Protein AF-A0A3B9F8Y4-F1 (afdb_monomer)

Foldseek 3Di:
DDDDDDDPPDDDDDPPPPPVPQPPDAFFFKFWKKKAKDFWPLVCPDLLDQDAGAIWIWMWGDDFQWIWIAGPLLQKIKIFGLVLVVCQVVVHQPDDDPDPPPDPPDPQFWDDDHQWIKMDHPLLLAIETCSQVLLVQQVQAQAWGAHNVRFIWGFPDDPFAWDPDWDQAPNFIWTKTWDWTWTAGPNWIWIKTKIWTFGSRAHRSNVCSVVSNNDDRGDTAKMKIWIFRDFPPVPRSGTGIMIMIMGTPDDDGDDDDSSSSGRHNSGHYDHVNVPPVVSSVRSNSSNVSCVVVVSHHDDLPDDPPDDDPDPDDDDDD

Structure (mmCIF, N/CA/C/O backbone):
data_AF-A0A3B9F8Y4-F1
#
_entry.id   AF-A0A3B9F8Y4-F1
#
loop_
_atom_site.group_PDB
_atom_site.id
_atom_site.type_symbol
_atom_site.label_atom_id
_atom_site.label_alt_id
_atom_site.label_comp_id
_atom_site.label_asym_id
_atom_site.label_entity_id
_atom_site.label_seq_id
_atom_site.pdbx_PDB_ins_code
_atom_site.Cartn_x
_atom_site.Cartn_y
_atom_site.Cartn_z
_atom_site.occupancy
_atom_site.B_iso_or_equiv
_atom_site.auth_seq_id
_atom_site.auth_comp_id
_atom_site.auth_asym_id
_atom_site.auth_atom_id
_atom_site.pdbx_PDB_model_num
ATOM 1 N N . MET A 1 1 ? -39.674 -37.600 62.130 1.00 34.31 1 MET A N 1
ATOM 2 C CA . MET A 1 1 ? -38.425 -37.787 61.360 1.00 34.31 1 MET A CA 1
ATOM 3 C C . MET A 1 1 ? -38.623 -37.233 59.951 1.00 34.31 1 MET A C 1
ATOM 5 O O . MET A 1 1 ? -39.543 -37.678 59.291 1.00 34.31 1 MET A O 1
ATOM 9 N N . ILE A 1 2 ? -37.778 -36.267 59.554 1.00 35.28 2 ILE A N 1
ATOM 10 C CA . ILE A 1 2 ? -37.195 -36.069 58.201 1.00 35.28 2 ILE A CA 1
ATOM 11 C C . ILE A 1 2 ? -38.201 -35.822 57.046 1.00 35.28 2 ILE A C 1
ATOM 13 O O . ILE A 1 2 ? -38.810 -36.744 56.532 1.00 35.28 2 ILE A O 1
ATOM 17 N N . LYS A 1 3 ? -38.474 -34.549 56.711 1.00 31.86 3 LYS A N 1
ATOM 18 C CA . LYS A 1 3 ? -37.903 -33.754 55.584 1.00 31.86 3 LYS A CA 1
ATOM 19 C C . LYS A 1 3 ? -38.322 -34.201 54.166 1.00 31.86 3 LYS A C 1
ATOM 21 O O . LYS A 1 3 ? -37.901 -35.266 53.731 1.00 31.86 3 LYS A O 1
ATOM 26 N N . LYS A 1 4 ? -38.966 -33.268 53.437 1.00 36.81 4 LYS A N 1
ATOM 27 C CA . LYS A 1 4 ? -38.702 -32.766 52.053 1.00 36.81 4 LYS A CA 1
ATOM 28 C C . LYS A 1 4 ? -40.049 -32.338 51.420 1.00 36.81 4 LYS A C 1
ATOM 30 O O . LYS A 1 4 ? -40.884 -33.200 51.215 1.00 36.81 4 LYS A O 1
ATOM 35 N N . VAL A 1 5 ? -40.460 -31.072 51.255 1.00 36.50 5 VAL A N 1
ATOM 36 C CA . VAL A 1 5 ? -39.829 -29.845 50.717 1.00 36.50 5 VAL A CA 1
ATOM 37 C C . VAL A 1 5 ? -39.527 -29.984 49.214 1.00 36.50 5 VAL A C 1
ATOM 39 O O . VAL A 1 5 ? -38.531 -30.611 48.871 1.00 36.50 5 VAL A O 1
ATOM 42 N N . ILE A 1 6 ? -40.358 -29.293 48.402 1.00 36.88 6 ILE A N 1
ATOM 43 C CA . ILE A 1 6 ? -40.008 -28.517 47.181 1.00 36.88 6 ILE A CA 1
ATOM 44 C C . ILE A 1 6 ? -39.834 -29.322 45.871 1.00 36.88 6 ILE A C 1
ATOM 46 O O . ILE A 1 6 ? -39.269 -30.401 45.898 1.00 36.88 6 ILE A O 1
ATOM 50 N N . PHE A 1 7 ? -40.261 -28.903 44.670 1.00 34.16 7 PHE A N 1
ATOM 51 C CA . PHE A 1 7 ? -40.919 -27.698 44.135 1.00 34.16 7 PHE A CA 1
ATOM 52 C C . PHE A 1 7 ? -41.520 -28.055 42.765 1.00 34.16 7 PHE A C 1
ATOM 54 O O . PHE A 1 7 ? -41.066 -28.983 42.097 1.00 34.16 7 PHE A O 1
ATOM 61 N N . ALA A 1 8 ? -42.482 -27.242 42.332 1.00 32.59 8 ALA A N 1
ATOM 62 C CA . ALA A 1 8 ? -42.882 -27.104 40.942 1.00 32.59 8 ALA A CA 1
ATOM 63 C C . ALA A 1 8 ? -41.653 -26.900 40.035 1.00 32.59 8 ALA A C 1
ATOM 65 O O . ALA A 1 8 ? -40.851 -25.991 40.264 1.00 32.59 8 ALA A O 1
ATOM 66 N N . LEU A 1 9 ? -41.520 -27.731 38.998 1.00 30.94 9 LEU A N 1
ATOM 67 C CA . LEU A 1 9 ? -40.609 -27.478 37.885 1.00 30.94 9 LEU A CA 1
ATOM 68 C C . LEU A 1 9 ? -41.146 -26.264 37.108 1.00 30.94 9 LEU A C 1
ATOM 70 O O . LEU A 1 9 ? -41.955 -26.389 36.191 1.00 30.94 9 LEU A O 1
ATOM 74 N N . MET A 1 10 ? -40.719 -25.071 37.521 1.00 31.02 10 MET A N 1
ATOM 75 C CA . MET A 1 10 ? -40.733 -23.887 36.674 1.00 31.02 10 MET A CA 1
ATOM 76 C C . MET A 1 10 ? -39.836 -24.158 35.467 1.00 31.02 10 MET A C 1
ATOM 78 O O . MET A 1 10 ? -38.645 -24.423 35.610 1.00 31.02 10 MET A O 1
ATOM 82 N N . TRP A 1 11 ? -40.436 -24.068 34.285 1.00 32.62 11 TRP A N 1
ATOM 83 C CA . TRP A 1 11 ? -39.768 -23.870 33.008 1.0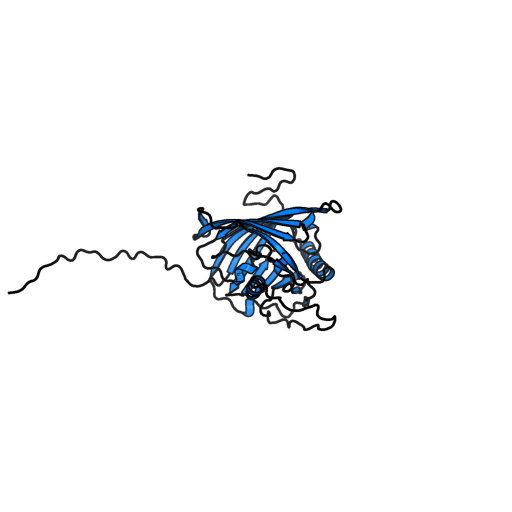0 32.62 11 TRP A CA 1
ATOM 84 C C . TRP A 1 11 ? -38.922 -22.592 33.049 1.00 32.62 11 TRP A C 1
ATOM 86 O O . TRP A 1 11 ? -39.412 -21.499 32.780 1.00 32.62 11 TRP A O 1
ATOM 96 N N . ILE A 1 12 ? -37.648 -22.730 33.393 1.00 42.38 12 ILE A N 1
ATOM 97 C CA . ILE A 1 12 ? -36.583 -21.792 33.040 1.00 42.38 12 ILE A CA 1
ATOM 98 C C . ILE A 1 12 ? -35.383 -22.658 32.643 1.00 42.38 12 ILE A C 1
ATOM 100 O O . ILE A 1 12 ? -35.178 -23.711 33.240 1.00 42.38 12 ILE A O 1
ATOM 104 N N . ILE A 1 13 ? -34.600 -22.169 31.675 1.00 37.25 13 ILE A N 1
ATOM 105 C CA . ILE A 1 13 ? -33.400 -22.736 31.024 1.00 37.25 13 ILE A CA 1
ATOM 106 C C . ILE A 1 13 ? -33.750 -23.308 29.637 1.00 37.25 13 ILE A C 1
ATOM 108 O O . ILE A 1 13 ? -34.374 -24.350 29.521 1.00 37.25 13 ILE A O 1
ATOM 112 N N . GLY A 1 14 ? -33.384 -22.675 28.528 1.00 32.88 14 GLY A N 1
ATOM 113 C CA . GLY A 1 14 ? -32.638 -21.438 28.364 1.00 32.88 14 GLY A CA 1
ATOM 114 C C . GLY A 1 14 ? -32.823 -20.938 26.939 1.00 32.88 14 GLY A C 1
ATOM 115 O O . GLY A 1 14 ? -32.769 -21.713 25.988 1.00 32.88 14 GLY A O 1
ATOM 116 N N . PHE A 1 15 ? -33.041 -19.632 26.803 1.00 39.91 15 PHE A N 1
ATOM 117 C CA . PHE A 1 15 ? -32.671 -18.937 25.582 1.00 39.91 15 PHE A CA 1
ATOM 118 C C . PHE A 1 15 ? -31.200 -19.271 25.332 1.00 39.91 15 PHE A C 1
ATOM 120 O O . PHE A 1 15 ? -30.329 -18.847 26.093 1.00 39.91 15 PHE A O 1
ATOM 127 N N . SER A 1 16 ? -30.922 -20.056 24.295 1.00 37.94 16 SER A N 1
ATOM 128 C CA . SER A 1 16 ? -29.615 -20.052 23.661 1.00 37.94 16 SER A CA 1
ATOM 129 C C . SER A 1 16 ? -29.440 -18.644 23.107 1.00 37.94 16 SER A C 1
ATOM 131 O O . SER A 1 16 ? -29.849 -18.343 21.990 1.00 37.94 16 SER A O 1
ATOM 133 N N . ALA A 1 17 ? -28.909 -17.743 23.932 1.00 37.59 17 ALA A N 1
ATOM 134 C CA . ALA A 1 17 ? -28.223 -16.590 23.406 1.00 37.59 17 ALA A CA 1
ATOM 135 C C . ALA A 1 17 ? -27.122 -17.174 22.525 1.00 37.59 17 ALA A C 1
ATOM 137 O O . ALA A 1 17 ? -26.171 -17.777 23.025 1.00 37.59 17 ALA A O 1
ATOM 138 N N . SER A 1 18 ? -27.303 -17.065 21.213 1.00 37.59 18 SER A N 1
ATOM 139 C CA . SER A 1 18 ? -26.221 -17.147 20.250 1.00 37.59 18 SER A CA 1
ATOM 140 C C . SER A 1 18 ? -25.288 -15.986 20.573 1.00 37.59 18 SER A C 1
ATOM 142 O O . SER A 1 18 ? -25.349 -14.929 19.955 1.00 37.59 18 SER A O 1
ATOM 144 N N . VAL A 1 19 ? -24.485 -16.142 21.625 1.00 38.53 19 VAL A N 1
ATOM 145 C CA . VAL A 1 19 ? -23.279 -15.353 21.800 1.00 38.53 19 VAL A CA 1
ATOM 146 C C . VAL A 1 19 ? -22.470 -15.717 20.572 1.00 38.53 19 VAL A C 1
ATOM 148 O O . VAL A 1 19 ? -22.042 -16.863 20.438 1.00 38.53 19 VAL A O 1
ATOM 151 N N . SER A 1 20 ? -22.376 -14.785 19.626 1.00 39.03 20 SER A N 1
ATOM 152 C CA . SER A 1 20 ? -21.425 -14.873 18.532 1.00 39.03 20 SER A CA 1
ATOM 153 C C . SER A 1 20 ? -20.077 -15.143 19.183 1.00 39.03 20 SER A C 1
ATOM 155 O O . SER A 1 20 ? -19.510 -14.256 19.824 1.00 39.03 20 SER A O 1
ATOM 157 N N . ALA A 1 21 ? -19.616 -16.390 19.118 1.00 38.25 21 ALA A N 1
ATOM 158 C CA . ALA A 1 21 ? -18.252 -16.711 19.465 1.00 38.25 21 ALA A CA 1
ATOM 159 C C . ALA A 1 21 ? -17.409 -15.860 18.520 1.00 38.25 21 ALA A C 1
ATOM 161 O O . ALA A 1 21 ? -17.398 -16.090 17.312 1.00 38.25 21 ALA A O 1
ATOM 162 N N . GLN A 1 22 ? -16.829 -14.792 19.059 1.00 42.38 22 GLN A N 1
ATOM 163 C CA . GLN A 1 22 ? -15.927 -13.925 18.331 1.00 42.38 22 GLN A CA 1
ATOM 164 C C . GLN A 1 22 ? -14.773 -14.835 17.911 1.00 42.38 22 GLN A C 1
ATOM 166 O O . GLN A 1 22 ? -14.080 -15.384 18.768 1.00 42.38 22 GLN A O 1
ATOM 171 N N . SER A 1 23 ? -14.680 -15.119 16.610 1.00 45.59 23 SER A N 1
ATOM 172 C CA . SER A 1 23 ? -13.647 -15.986 16.052 1.00 45.59 23 SER A CA 1
ATOM 173 C C . SER A 1 23 ? -12.288 -15.481 16.527 1.00 45.59 23 SER A C 1
ATOM 175 O O . SER A 1 23 ? -11.890 -14.368 16.198 1.00 45.59 23 SER A O 1
ATOM 177 N N . THR A 1 24 ? -11.588 -16.287 17.323 1.00 52.56 24 THR A N 1
ATOM 178 C CA . THR A 1 24 ? -10.204 -16.016 17.729 1.00 52.56 24 THR A CA 1
ATOM 179 C C . THR A 1 24 ? -9.206 -16.365 16.627 1.00 52.56 24 THR A C 1
ATOM 181 O O . THR A 1 24 ? -8.008 -16.168 16.810 1.00 52.56 24 THR A O 1
ATOM 184 N N . GLU A 1 25 ? -9.669 -16.929 15.508 1.00 66.81 25 GLU A N 1
ATOM 185 C CA . GLU A 1 25 ? -8.813 -17.223 14.366 1.00 66.81 25 GLU A CA 1
ATOM 186 C C . GLU A 1 25 ? -8.475 -15.926 13.628 1.00 66.81 25 GLU A C 1
ATOM 188 O O . GLU A 1 25 ? -9.358 -15.146 13.260 1.00 66.81 25 GLU A O 1
ATOM 193 N N . VAL A 1 26 ? -7.173 -15.697 13.447 1.00 82.81 26 VAL A N 1
ATOM 194 C CA . VAL A 1 26 ? -6.637 -14.616 12.618 1.00 82.81 26 VAL A CA 1
ATOM 195 C C . VAL A 1 26 ? -7.140 -14.810 11.192 1.00 82.81 26 VAL A C 1
ATOM 197 O O . VAL A 1 26 ? -7.099 -15.926 10.675 1.00 82.81 26 VAL A O 1
ATOM 200 N N . PHE A 1 27 ? -7.618 -13.738 10.559 1.00 87.81 27 PHE A N 1
ATOM 201 C CA . PHE A 1 27 ? -8.160 -13.829 9.208 1.00 87.81 27 PHE A CA 1
ATOM 202 C C . PHE A 1 27 ? -7.119 -14.358 8.206 1.00 87.81 27 PHE A C 1
ATOM 204 O O . PHE A 1 27 ? -5.995 -13.864 8.128 1.00 87.81 27 PHE A O 1
ATOM 211 N N . GLU A 1 28 ? -7.538 -15.334 7.403 1.00 93.19 28 GLU A N 1
ATOM 212 C CA . GLU A 1 28 ? -6.830 -15.854 6.235 1.00 93.19 28 GLU A CA 1
ATOM 213 C C . GLU A 1 28 ? -7.798 -15.848 5.047 1.00 93.19 28 GLU A C 1
ATOM 215 O O . GLU A 1 28 ? -8.960 -16.257 5.167 1.00 93.19 28 GLU A O 1
ATOM 220 N N . GLY A 1 29 ? -7.331 -15.373 3.893 1.00 94.50 29 GLY A N 1
ATOM 221 C CA . GLY A 1 29 ? -8.145 -15.355 2.687 1.00 94.50 29 GLY A CA 1
ATOM 222 C C . GLY A 1 29 ? -7.867 -14.166 1.787 1.00 94.50 29 GLY A C 1
ATOM 223 O O . GLY A 1 29 ? -6.721 -13.769 1.585 1.00 94.50 29 GLY A O 1
ATOM 224 N N . GLU A 1 30 ? -8.939 -13.634 1.209 1.00 96.00 30 GLU A N 1
ATOM 225 C CA . GLU A 1 30 ? -8.896 -12.630 0.154 1.00 96.00 30 GLU A CA 1
ATOM 226 C C . GLU A 1 30 ? -9.773 -11.418 0.488 1.00 96.00 30 GLU A C 1
ATOM 228 O O . GLU A 1 30 ? -10.907 -11.564 0.950 1.00 96.00 30 GLU A O 1
ATOM 233 N N . ILE A 1 31 ? -9.245 -10.223 0.237 1.00 95.19 31 ILE A N 1
ATOM 234 C CA . ILE A 1 31 ? -9.921 -8.935 0.385 1.00 95.19 31 ILE A CA 1
ATOM 235 C C . ILE A 1 31 ? -9.918 -8.258 -0.982 1.00 95.19 31 ILE A C 1
ATOM 237 O O . ILE A 1 31 ? -8.861 -8.016 -1.562 1.00 95.19 31 ILE A O 1
ATOM 241 N N . GLU A 1 32 ? -11.099 -7.942 -1.493 1.00 95.69 32 GLU A N 1
ATOM 242 C CA . GLU A 1 32 ? -11.280 -7.171 -2.719 1.00 95.69 32 GLU A CA 1
ATOM 243 C C . GLU A 1 32 ? -11.661 -5.741 -2.338 1.00 95.69 32 GLU A C 1
ATOM 245 O O . GLU A 1 32 ? -12.550 -5.522 -1.509 1.00 95.69 32 GLU A O 1
ATOM 250 N N . LEU A 1 33 ? -10.992 -4.759 -2.933 1.00 92.81 33 LEU A N 1
ATOM 251 C CA . LEU A 1 33 ? -11.256 -3.349 -2.683 1.00 92.81 33 LEU A CA 1
ATOM 252 C C . LEU A 1 33 ? -11.127 -2.518 -3.953 1.00 92.81 33 LEU A C 1
ATOM 254 O O . LEU A 1 33 ? -10.437 -2.891 -4.903 1.00 92.81 33 LEU A O 1
ATOM 258 N N . GLU A 1 34 ? -11.791 -1.372 -3.947 1.00 90.94 34 GLU A N 1
ATOM 259 C CA . GLU A 1 34 ? -11.573 -0.324 -4.932 1.00 90.94 34 GLU A CA 1
ATOM 260 C C . GLU A 1 34 ? -10.850 0.840 -4.256 1.00 90.94 34 GLU A C 1
ATOM 262 O O . GLU A 1 34 ? -11.224 1.248 -3.154 1.00 90.94 34 GLU A O 1
ATOM 267 N N . THR A 1 35 ? -9.798 1.359 -4.892 1.00 87.38 35 THR A N 1
ATOM 268 C CA . THR A 1 35 ? -9.190 2.631 -4.485 1.00 87.38 35 THR A CA 1
ATOM 269 C C . THR A 1 35 ? -9.647 3.726 -5.428 1.00 87.38 35 THR A C 1
ATOM 271 O O . THR A 1 35 ? -9.799 3.491 -6.622 1.00 87.38 35 THR A O 1
ATOM 274 N N . PHE A 1 36 ? -9.865 4.924 -4.906 1.00 84.44 36 PHE A N 1
ATOM 275 C CA . PHE A 1 36 ? -9.911 6.157 -5.667 1.00 84.44 36 PHE A CA 1
ATOM 276 C C . PHE A 1 36 ? -8.683 6.972 -5.294 1.00 84.44 36 PHE A C 1
ATOM 278 O O . PHE A 1 36 ? -8.537 7.395 -4.146 1.00 84.44 36 PHE A O 1
ATOM 285 N N . GLU A 1 37 ? -7.823 7.209 -6.272 1.00 85.44 37 GLU A N 1
ATOM 286 C CA . GLU A 1 37 ? -6.561 7.904 -6.079 1.00 85.44 37 GLU A CA 1
ATOM 287 C C . GLU A 1 37 ? -6.573 9.228 -6.832 1.00 85.44 37 GLU A C 1
ATOM 289 O O . GLU A 1 37 ? -7.039 9.330 -7.970 1.00 85.44 37 GLU A O 1
ATOM 294 N N . ASN A 1 38 ? -6.074 10.269 -6.179 1.00 81.81 38 ASN A N 1
ATOM 295 C CA . ASN A 1 38 ? -5.920 11.580 -6.776 1.00 81.81 38 ASN A CA 1
ATOM 296 C C . ASN A 1 38 ? -4.614 12.200 -6.309 1.00 81.81 38 ASN A C 1
ATOM 298 O O . ASN A 1 38 ? -4.389 12.398 -5.114 1.00 81.81 38 ASN A O 1
ATOM 302 N N . TYR A 1 39 ? -3.763 12.509 -7.273 1.00 80.69 39 TYR A N 1
ATOM 303 C CA . TYR A 1 39 ? -2.405 12.954 -7.042 1.00 80.69 39 TYR A CA 1
ATOM 304 C C . TYR A 1 39 ? -2.203 14.358 -7.594 1.00 80.69 39 TYR A C 1
ATOM 306 O O . TYR A 1 39 ? -2.691 14.715 -8.677 1.00 80.69 39 TYR A O 1
ATOM 314 N N . SER A 1 40 ? -1.389 15.142 -6.889 1.00 78.69 40 SER A N 1
ATOM 315 C CA . SER A 1 40 ? -0.912 16.415 -7.410 1.00 78.69 40 SER A CA 1
ATOM 316 C C . SER A 1 40 ? -0.214 16.232 -8.764 1.00 78.69 40 SER A C 1
ATOM 318 O O . SER A 1 40 ? 0.362 15.184 -9.092 1.00 78.69 40 SER A O 1
ATOM 320 N N . ASP A 1 41 ? -0.226 17.282 -9.584 1.00 76.31 41 ASP A N 1
ATOM 321 C CA . ASP A 1 41 ? 0.417 17.248 -10.900 1.00 76.31 41 ASP A CA 1
ATOM 322 C C . ASP A 1 41 ? 1.923 16.985 -10.818 1.00 76.31 41 ASP A C 1
ATOM 324 O O . ASP A 1 41 ? 2.499 16.408 -11.744 1.00 76.31 41 ASP A O 1
ATOM 328 N N . TYR A 1 42 ? 2.560 17.380 -9.715 1.00 77.19 42 TYR A N 1
ATOM 329 C CA . TYR A 1 42 ? 3.960 17.068 -9.472 1.00 77.19 42 TYR A CA 1
ATOM 330 C C . TYR A 1 42 ? 4.170 15.567 -9.259 1.00 77.19 42 TYR A C 1
ATOM 332 O O . TYR A 1 42 ? 4.992 14.963 -9.953 1.00 77.19 42 TYR A O 1
ATOM 340 N N . ILE A 1 43 ? 3.387 14.947 -8.369 1.00 78.44 43 ILE A N 1
ATOM 341 C CA . ILE A 1 43 ? 3.490 13.517 -8.062 1.00 78.44 43 ILE A CA 1
ATOM 342 C C . ILE A 1 43 ? 3.238 12.666 -9.317 1.00 78.44 43 ILE A C 1
ATOM 344 O O . ILE A 1 43 ? 3.995 11.735 -9.594 1.00 78.44 43 ILE A O 1
ATOM 348 N N . LYS A 1 44 ? 2.270 13.030 -10.165 1.00 76.56 44 LYS A N 1
ATOM 349 C CA . LYS A 1 44 ? 2.017 12.319 -11.439 1.00 76.56 44 LYS A CA 1
ATOM 350 C C . LYS A 1 44 ? 3.197 12.365 -12.411 1.00 76.56 44 LYS A C 1
ATOM 352 O O . LYS A 1 44 ? 3.453 11.400 -13.140 1.00 76.56 44 LYS A O 1
ATOM 357 N N . LYS A 1 45 ? 3.943 13.473 -12.416 1.00 75.75 45 LYS A N 1
ATOM 358 C CA . LYS A 1 45 ? 5.142 13.656 -13.251 1.00 75.75 45 LYS A CA 1
ATOM 359 C C . LYS A 1 45 ? 6.370 12.948 -12.682 1.00 75.75 45 LYS A C 1
ATOM 361 O O . LYS A 1 45 ? 7.360 12.811 -13.407 1.00 75.75 45 LYS A O 1
ATOM 366 N N . MET A 1 46 ? 6.322 12.471 -11.435 1.00 74.50 46 MET A N 1
ATOM 367 C CA . MET A 1 46 ? 7.438 11.744 -10.847 1.00 74.50 46 MET A CA 1
ATOM 368 C C . MET A 1 46 ? 7.735 10.469 -11.650 1.00 74.50 46 MET A C 1
ATOM 370 O O . MET A 1 46 ? 6.844 9.666 -11.958 1.00 74.50 46 MET A O 1
ATOM 374 N N . PRO A 1 47 ? 9.000 10.269 -12.047 1.00 66.06 47 PRO A N 1
ATOM 375 C CA . PRO A 1 47 ? 9.345 9.202 -12.968 1.00 66.06 47 PRO A CA 1
ATOM 376 C C . PRO A 1 47 ? 9.634 7.866 -12.260 1.00 66.06 47 PRO A C 1
ATOM 378 O O . PRO A 1 47 ? 9.894 6.870 -12.932 1.00 66.06 47 PRO A O 1
ATOM 381 N N . ASN A 1 48 ? 9.610 7.848 -10.926 1.00 64.38 48 ASN A N 1
ATOM 382 C CA . ASN A 1 48 ? 9.873 6.710 -10.044 1.00 64.38 48 ASN A CA 1
ATOM 383 C C . ASN A 1 48 ? 8.592 6.132 -9.409 1.00 64.38 48 ASN A C 1
ATOM 385 O O . ASN A 1 48 ? 8.663 5.531 -8.343 1.00 64.38 48 ASN A O 1
ATOM 389 N N . SER A 1 49 ? 7.437 6.311 -10.046 1.00 66.75 49 SER A N 1
ATOM 390 C CA . SER A 1 49 ? 6.151 5.800 -9.566 1.00 66.75 49 SER A CA 1
ATOM 391 C C . SER A 1 49 ? 5.183 5.533 -10.720 1.00 66.75 49 SER A C 1
ATOM 393 O O . SER A 1 49 ? 5.436 5.953 -11.854 1.00 66.75 49 SER A O 1
ATOM 395 N N . ILE A 1 50 ? 4.069 4.852 -10.430 1.00 73.06 50 ILE A N 1
ATOM 396 C CA . ILE A 1 50 ? 2.985 4.516 -11.379 1.00 73.06 50 ILE A CA 1
ATOM 397 C C . ILE A 1 50 ? 1.721 5.339 -11.071 1.00 73.06 50 ILE A C 1
ATOM 399 O O . ILE A 1 50 ? 0.618 4.926 -11.391 1.00 73.06 50 ILE A O 1
ATOM 403 N N . TYR A 1 51 ? 1.866 6.516 -10.454 1.00 72.06 51 TYR A N 1
ATOM 404 C CA . TYR A 1 51 ? 0.705 7.312 -10.052 1.00 72.06 51 TYR A CA 1
ATOM 405 C C . TYR A 1 51 ? -0.107 7.787 -11.255 1.00 72.06 51 TYR A C 1
ATOM 407 O O . TYR A 1 51 ? 0.437 8.395 -12.187 1.00 72.06 51 TYR A O 1
ATOM 415 N N . PHE A 1 52 ? -1.411 7.550 -11.192 1.00 71.25 52 PHE A N 1
ATOM 416 C CA . PHE A 1 52 ? -2.412 8.169 -12.042 1.00 71.25 52 PHE A CA 1
ATOM 417 C C . PHE A 1 52 ? -3.675 8.434 -11.222 1.00 71.25 52 PHE A C 1
ATOM 419 O O . PHE A 1 52 ? -3.915 7.776 -10.219 1.00 71.25 52 PHE A O 1
ATOM 426 N N . ASP A 1 53 ? -4.467 9.419 -11.640 1.00 75.62 53 ASP A N 1
ATOM 427 C CA . ASP A 1 53 ? -5.748 9.706 -10.987 1.00 75.62 53 ASP A CA 1
ATOM 428 C C . ASP A 1 53 ? -6.777 8.656 -11.418 1.00 75.62 53 ASP A C 1
ATOM 430 O O . ASP A 1 53 ? -6.845 8.349 -12.605 1.00 75.62 53 ASP A O 1
ATOM 434 N N . GLY A 1 54 ? -7.610 8.138 -10.521 1.00 74.38 54 GLY A N 1
ATOM 435 C CA . GLY A 1 54 ? -8.727 7.270 -10.895 1.00 74.38 54 GLY A CA 1
ATOM 436 C C . GLY A 1 54 ? -8.924 6.070 -9.984 1.00 74.38 54 GLY A C 1
ATOM 437 O O . GLY A 1 54 ? -8.492 6.069 -8.836 1.00 74.38 54 GLY A O 1
ATOM 438 N N . VAL A 1 55 ? -9.638 5.070 -10.509 1.00 82.88 55 VAL A N 1
ATOM 439 C CA . VAL A 1 55 ? -10.054 3.898 -9.736 1.00 82.88 55 VAL A CA 1
ATOM 440 C C . VAL A 1 55 ? -9.147 2.702 -10.002 1.00 82.88 55 VAL A C 1
ATOM 442 O O . VAL A 1 55 ? -8.981 2.296 -11.158 1.00 82.88 55 VAL A O 1
ATOM 445 N N . HIS A 1 56 ? -8.624 2.095 -8.938 1.00 86.75 56 HIS A N 1
ATOM 446 C CA . HIS A 1 56 ? -7.954 0.800 -9.011 1.00 86.75 56 HIS A CA 1
ATOM 447 C C . HIS A 1 56 ? -8.833 -0.286 -8.418 1.00 86.75 56 HIS A C 1
ATOM 449 O O . HIS A 1 56 ? -9.504 -0.076 -7.412 1.00 86.75 56 HIS A O 1
ATOM 455 N N . LYS A 1 57 ? -8.796 -1.467 -9.032 1.00 91.50 57 LYS A N 1
ATOM 456 C CA . LYS A 1 57 ? -9.365 -2.681 -8.452 1.00 91.50 57 LYS A CA 1
ATOM 457 C C . LYS A 1 57 ? -8.229 -3.483 -7.859 1.00 91.50 57 LYS A C 1
ATOM 459 O O . LYS A 1 57 ? -7.356 -3.937 -8.593 1.00 91.50 57 LYS A O 1
ATOM 464 N N . ILE A 1 58 ? -8.238 -3.636 -6.546 1.00 94.56 58 ILE A N 1
ATOM 465 C CA . ILE A 1 58 ? -7.175 -4.307 -5.815 1.00 94.56 58 ILE A CA 1
ATOM 466 C C . ILE A 1 58 ? -7.726 -5.582 -5.189 1.00 94.56 58 ILE A C 1
ATOM 468 O O . ILE A 1 58 ? -8.810 -5.599 -4.606 1.00 94.56 58 ILE A O 1
ATOM 472 N N . ARG A 1 59 ? -6.942 -6.648 -5.279 1.00 97.44 59 ARG A N 1
ATOM 473 C CA . ARG A 1 59 ? -7.178 -7.909 -4.587 1.00 97.44 59 ARG A CA 1
ATOM 474 C C . ARG A 1 59 ? -5.986 -8.198 -3.692 1.00 97.44 59 ARG A C 1
ATOM 476 O O . ARG A 1 59 ? -4.852 -8.199 -4.158 1.00 97.44 59 ARG A O 1
ATOM 483 N N . ILE A 1 60 ? -6.234 -8.407 -2.408 1.00 96.88 60 ILE A N 1
ATOM 484 C CA . ILE A 1 60 ? -5.212 -8.682 -1.402 1.00 96.88 60 ILE A CA 1
ATOM 485 C C . ILE A 1 60 ? -5.445 -10.093 -0.880 1.00 96.88 60 ILE A C 1
ATOM 487 O O . ILE A 1 60 ? -6.508 -10.392 -0.346 1.00 96.88 60 ILE A O 1
ATOM 491 N N . ILE A 1 61 ? -4.442 -10.947 -1.011 1.00 96.75 61 ILE A N 1
ATOM 492 C CA . ILE A 1 61 ? -4.432 -12.304 -0.474 1.00 96.75 61 ILE A CA 1
ATOM 493 C C . ILE A 1 61 ? -3.487 -12.303 0.725 1.00 96.75 61 ILE A C 1
ATOM 495 O O . ILE A 1 61 ? -2.362 -11.807 0.627 1.00 96.75 61 ILE A O 1
ATOM 499 N N . VAL A 1 62 ? -3.935 -12.824 1.865 1.00 94.38 62 VAL A N 1
ATOM 500 C CA . VAL A 1 62 ? -3.168 -12.799 3.120 1.00 94.38 62 VAL A CA 1
ATOM 501 C C . VAL A 1 62 ? -3.211 -14.137 3.840 1.00 94.38 62 VAL A C 1
ATOM 503 O O . VAL A 1 62 ? -4.251 -14.792 3.898 1.00 94.38 62 VAL A O 1
ATOM 506 N N . LYS A 1 63 ? -2.062 -14.512 4.413 1.00 91.88 63 LYS A N 1
ATOM 507 C CA . LYS A 1 63 ? -1.885 -15.706 5.246 1.00 91.88 63 LYS A CA 1
ATOM 508 C C . LYS A 1 63 ? -0.753 -15.482 6.242 1.00 91.88 63 LYS A C 1
ATOM 510 O O . LYS A 1 63 ? 0.416 -15.453 5.853 1.00 91.88 63 LYS A O 1
ATOM 515 N N . GLY A 1 64 ? -1.095 -15.334 7.522 1.00 89.44 64 GLY A N 1
ATOM 516 C CA . GLY A 1 64 ? -0.122 -15.026 8.575 1.00 89.44 64 GLY A CA 1
ATOM 517 C C . GLY A 1 64 ? 0.677 -13.762 8.242 1.00 89.44 64 GLY A C 1
ATOM 518 O O . GLY A 1 64 ? 0.102 -12.682 8.100 1.00 89.44 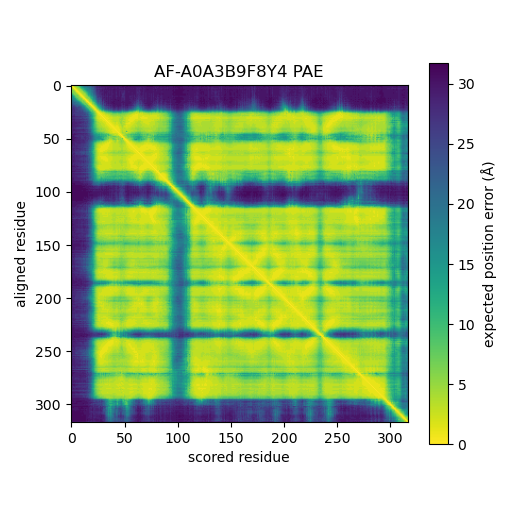64 GLY A O 1
ATOM 519 N N . ASP A 1 65 ? 1.988 -13.911 8.064 1.00 89.12 65 ASP A N 1
ATOM 520 C CA . ASP A 1 65 ? 2.891 -12.802 7.738 1.00 89.12 65 ASP A CA 1
ATOM 521 C C . ASP A 1 65 ? 2.944 -12.485 6.238 1.00 89.12 65 ASP A C 1
ATOM 523 O O . ASP A 1 65 ? 3.471 -11.452 5.841 1.00 89.12 65 ASP A O 1
ATOM 527 N N . LYS A 1 66 ? 2.396 -13.339 5.372 1.00 91.06 66 LYS A N 1
ATOM 528 C CA . LYS A 1 66 ? 2.518 -13.177 3.921 1.00 91.06 66 LYS A CA 1
ATOM 529 C C . LYS A 1 66 ? 1.358 -12.383 3.334 1.00 91.06 66 LYS A C 1
ATOM 531 O O . LYS A 1 66 ? 0.200 -12.552 3.724 1.00 91.06 66 LYS A O 1
ATOM 536 N N . MET A 1 67 ? 1.684 -11.558 2.346 1.00 94.00 67 MET A N 1
ATOM 537 C CA . MET A 1 67 ? 0.750 -10.715 1.611 1.00 94.00 67 MET A CA 1
ATOM 538 C C . MET A 1 67 ? 1.043 -10.773 0.110 1.00 94.00 67 MET A C 1
ATOM 540 O O . MET A 1 67 ? 2.195 -10.654 -0.308 1.00 94.00 67 MET A O 1
ATOM 544 N N . HIS A 1 68 ? -0.008 -10.929 -0.695 1.00 96.25 68 HIS A N 1
ATOM 545 C CA . HIS A 1 68 ? 0.009 -10.727 -2.142 1.00 96.25 68 HIS A CA 1
ATOM 546 C C . HIS A 1 68 ? -1.061 -9.710 -2.525 1.00 96.25 68 HIS A C 1
ATOM 548 O O . HIS A 1 68 ? -2.252 -10.007 -2.504 1.00 96.25 68 HIS A O 1
ATOM 554 N N . LEU A 1 69 ? -0.633 -8.506 -2.881 1.00 96.62 69 LEU A N 1
ATOM 555 C CA . LEU A 1 69 ? -1.485 -7.458 -3.421 1.00 96.62 69 LEU A CA 1
ATOM 556 C C . LEU A 1 69 ? -1.418 -7.525 -4.938 1.00 96.62 69 LEU A C 1
ATOM 558 O O . LEU A 1 69 ? -0.339 -7.605 -5.523 1.00 96.62 69 LEU A O 1
ATOM 562 N N . ILE A 1 70 ? -2.580 -7.480 -5.565 1.00 97.25 70 ILE A N 1
ATOM 563 C CA . ILE A 1 70 ? -2.764 -7.551 -7.004 1.00 97.25 70 ILE A CA 1
ATOM 564 C C . ILE A 1 70 ? -3.571 -6.329 -7.399 1.00 97.25 70 ILE A C 1
ATOM 566 O O . ILE A 1 70 ? -4.743 -6.215 -7.049 1.00 97.25 70 ILE A O 1
ATOM 570 N N . ASP A 1 71 ? -2.942 -5.419 -8.129 1.00 94.62 71 ASP A N 1
ATOM 571 C CA . ASP A 1 71 ? -3.645 -4.343 -8.802 1.00 94.62 71 ASP A CA 1
ATOM 572 C C . ASP A 1 71 ? -4.146 -4.865 -10.151 1.00 94.62 71 ASP A C 1
ATOM 574 O O . ASP A 1 71 ? -3.404 -4.985 -11.128 1.00 94.62 71 ASP A O 1
ATOM 578 N N . GLU A 1 72 ? -5.432 -5.201 -10.199 1.00 93.25 72 GLU A N 1
ATOM 579 C CA . GLU A 1 72 ? -6.097 -5.736 -11.382 1.00 93.25 72 GLU A CA 1
ATOM 580 C C . GLU A 1 72 ? -6.217 -4.693 -12.503 1.00 93.25 72 GLU A C 1
ATOM 582 O O . GLU A 1 72 ? -6.415 -5.083 -13.661 1.00 93.25 72 GLU A O 1
ATOM 587 N N . THR A 1 73 ? -6.080 -3.400 -12.187 1.00 89.25 73 THR A N 1
ATOM 588 C CA . THR A 1 73 ? -6.095 -2.296 -13.154 1.00 89.25 73 THR A CA 1
ATOM 589 C C . THR A 1 73 ? -4.751 -2.176 -13.867 1.00 89.25 73 THR A C 1
ATOM 591 O O . THR A 1 73 ? -4.715 -2.066 -15.094 1.00 89.25 73 THR A O 1
ATOM 594 N N . THR A 1 74 ? -3.637 -2.226 -13.131 1.00 90.62 74 THR A N 1
ATOM 595 C CA . THR A 1 74 ? -2.287 -2.107 -13.719 1.00 90.62 74 THR A CA 1
ATOM 596 C C . THR A 1 74 ? -1.647 -3.443 -14.087 1.00 90.62 74 THR A C 1
ATOM 598 O O . THR A 1 74 ? -0.645 -3.464 -14.807 1.00 90.62 74 THR A O 1
ATOM 601 N N . LYS A 1 75 ? -2.222 -4.555 -13.613 1.00 94.00 75 LYS A N 1
ATOM 602 C CA . LYS A 1 75 ? -1.620 -5.897 -13.639 1.00 94.00 75 LYS A CA 1
ATOM 603 C C . LYS A 1 75 ? -0.243 -5.921 -12.989 1.00 94.00 75 LYS A C 1
ATOM 605 O O . LYS A 1 75 ? 0.666 -6.629 -13.433 1.00 94.00 75 LYS A O 1
ATOM 610 N N . CYS A 1 76 ? -0.078 -5.106 -11.955 1.00 94.75 76 CYS A N 1
ATOM 611 C CA . CYS A 1 76 ? 1.095 -5.139 -11.113 1.00 94.75 76 CYS A CA 1
ATOM 612 C C . CYS A 1 76 ? 0.762 -5.791 -9.769 1.00 94.75 76 CYS A C 1
A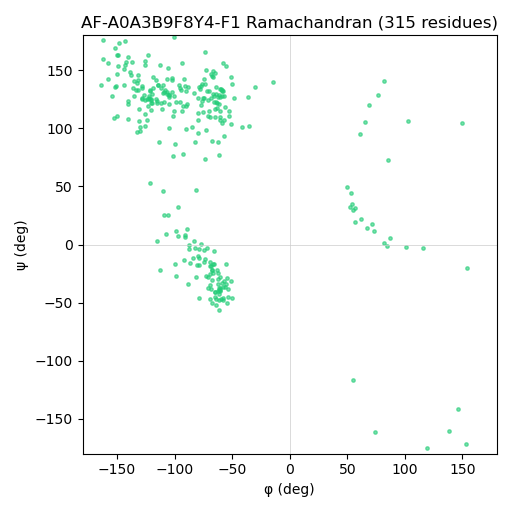TOM 614 O O . CYS A 1 76 ? -0.375 -5.793 -9.303 1.00 94.75 76 CYS A O 1
ATOM 616 N N . HIS A 1 77 ? 1.774 -6.399 -9.172 1.00 96.62 77 HIS A N 1
ATOM 617 C CA . HIS A 1 77 ? 1.662 -7.230 -7.993 1.00 96.62 77 HIS A CA 1
ATOM 618 C C . HIS A 1 77 ? 2.716 -6.809 -6.984 1.00 96.62 77 HIS A C 1
ATOM 620 O O . HIS A 1 77 ? 3.848 -6.497 -7.360 1.00 96.62 77 HIS A O 1
ATOM 626 N N . THR A 1 78 ? 2.368 -6.906 -5.711 1.00 94.69 78 THR A N 1
ATOM 627 C CA . THR A 1 78 ? 3.303 -6.798 -4.600 1.00 94.69 78 THR A CA 1
ATOM 628 C C . THR A 1 78 ? 3.218 -8.064 -3.773 1.00 94.69 78 THR A C 1
ATOM 630 O O . THR A 1 78 ? 2.143 -8.431 -3.315 1.00 94.69 78 THR A O 1
ATOM 633 N N . ILE A 1 79 ? 4.354 -8.717 -3.566 1.00 94.00 79 ILE A N 1
ATOM 634 C CA . ILE A 1 79 ? 4.500 -9.774 -2.571 1.00 94.00 79 ILE A CA 1
ATOM 635 C C . ILE A 1 79 ? 5.281 -9.184 -1.409 1.00 94.00 79 ILE A C 1
ATOM 637 O O . ILE A 1 79 ? 6.366 -8.638 -1.628 1.00 94.00 79 ILE A O 1
ATOM 641 N N . ALA A 1 80 ? 4.756 -9.303 -0.195 1.00 90.94 80 ALA A N 1
ATOM 642 C CA . ALA A 1 80 ? 5.467 -8.873 0.995 1.00 90.94 80 ALA A CA 1
ATOM 643 C C . ALA A 1 80 ? 5.345 -9.865 2.150 1.00 90.94 80 ALA A C 1
ATOM 645 O O . ALA A 1 80 ? 4.389 -10.635 2.242 1.00 90.94 80 ALA A O 1
ATOM 646 N N . ASP A 1 81 ? 6.318 -9.785 3.046 1.00 86.56 81 ASP A N 1
ATOM 647 C CA . ASP A 1 81 ? 6.393 -10.534 4.291 1.00 86.56 81 ASP A CA 1
ATOM 648 C C . ASP A 1 81 ? 6.412 -9.542 5.466 1.00 86.56 81 ASP A C 1
ATOM 650 O O . ASP A 1 81 ? 7.271 -8.664 5.533 1.00 86.56 81 ASP A O 1
ATOM 654 N N . ALA A 1 82 ? 5.454 -9.646 6.385 1.00 81.75 82 ALA A N 1
ATOM 655 C CA . ALA A 1 82 ? 5.329 -8.776 7.550 1.00 81.75 82 ALA A CA 1
ATOM 656 C C . ALA A 1 82 ? 6.429 -8.986 8.592 1.00 81.75 82 ALA A C 1
ATOM 658 O O . ALA A 1 82 ? 6.672 -8.080 9.386 1.00 81.75 82 ALA A O 1
ATOM 659 N N . GLY A 1 83 ? 7.188 -10.081 8.534 1.00 79.00 83 GLY A N 1
ATOM 660 C CA . GLY A 1 83 ? 8.455 -10.177 9.246 1.00 79.00 83 GLY A CA 1
ATOM 661 C C . GLY A 1 83 ? 9.384 -9.009 8.895 1.00 79.00 83 GLY A C 1
ATOM 662 O O . GLY A 1 83 ? 10.195 -8.592 9.725 1.00 79.00 83 GLY A O 1
ATOM 663 N N . LEU A 1 84 ? 9.279 -8.437 7.681 1.00 76.88 84 LEU A N 1
ATOM 664 C CA . LEU A 1 84 ? 9.995 -7.212 7.309 1.00 76.88 84 LEU A CA 1
ATOM 665 C C . LEU A 1 84 ? 9.522 -6.024 8.139 1.00 76.88 84 LEU A C 1
ATOM 667 O O . LEU A 1 84 ? 10.350 -5.268 8.638 1.00 76.88 84 LEU A O 1
ATOM 671 N N . VAL A 1 85 ? 8.206 -5.879 8.304 1.00 72.38 85 VAL A N 1
ATOM 672 C CA . VAL A 1 85 ? 7.614 -4.848 9.159 1.00 72.38 85 VAL A CA 1
ATOM 673 C C . VAL A 1 85 ? 8.153 -5.008 10.573 1.00 72.38 85 VAL A C 1
ATOM 675 O O . VAL A 1 85 ? 8.679 -4.048 11.114 1.00 72.38 85 VAL A O 1
ATOM 678 N N . ASP A 1 86 ? 8.161 -6.217 11.128 1.00 71.19 86 ASP A N 1
ATOM 679 C CA . ASP A 1 86 ? 8.696 -6.469 12.468 1.00 71.19 86 ASP A CA 1
ATOM 680 C C . ASP A 1 86 ? 10.191 -6.137 12.607 1.00 71.19 86 ASP A C 1
ATOM 682 O O . ASP A 1 86 ? 10.609 -5.610 13.641 1.00 71.19 86 ASP A O 1
ATOM 686 N N . LYS A 1 87 ? 11.009 -6.395 11.577 1.00 70.69 87 LYS A N 1
ATOM 687 C CA . LYS A 1 87 ? 12.420 -5.965 11.548 1.00 70.69 87 LYS A CA 1
ATOM 688 C C . LYS A 1 87 ? 12.557 -4.448 11.545 1.00 70.69 87 LYS A C 1
ATOM 690 O O . LYS A 1 87 ? 13.333 -3.899 12.330 1.00 70.69 87 LYS A O 1
ATOM 695 N N . LEU A 1 88 ? 11.777 -3.776 10.697 1.00 69.56 88 LEU A N 1
ATOM 696 C CA . LEU A 1 88 ? 11.721 -2.316 10.649 1.00 69.56 88 LEU A CA 1
ATOM 697 C C . LEU A 1 88 ? 11.246 -1.747 11.994 1.00 69.56 88 LEU A C 1
ATOM 699 O O . LEU A 1 88 ? 11.808 -0.759 12.467 1.00 69.56 88 LEU A O 1
ATOM 703 N N . LEU A 1 89 ? 10.277 -2.399 12.648 1.00 65.94 89 LEU A N 1
ATOM 704 C CA . LEU A 1 89 ? 9.752 -2.030 13.965 1.00 65.94 89 LEU A CA 1
ATOM 705 C C . LEU A 1 89 ? 10.795 -2.157 15.079 1.00 65.94 89 LEU A C 1
ATOM 707 O O . LEU A 1 89 ? 10.932 -1.285 15.933 1.00 65.94 89 LEU A O 1
ATOM 711 N N . LYS A 1 90 ? 11.605 -3.216 15.047 1.00 65.88 90 LYS A N 1
ATOM 712 C CA . LYS A 1 90 ? 12.700 -3.417 16.010 1.00 65.88 90 LYS A CA 1
ATOM 713 C C . LYS A 1 90 ? 13.900 -2.507 15.746 1.00 65.88 90 LYS A C 1
ATOM 715 O O . LYS A 1 90 ? 14.850 -2.490 16.529 1.00 65.88 90 LYS A O 1
ATOM 720 N N . GLY A 1 91 ? 13.871 -1.738 14.654 1.00 54.56 91 GLY A N 1
ATOM 721 C CA . GLY A 1 91 ? 14.989 -0.915 14.220 1.00 54.56 91 GLY A CA 1
ATOM 722 C C . GLY A 1 91 ? 16.233 -1.740 13.896 1.00 54.56 91 GLY A C 1
ATOM 723 O O . GLY A 1 91 ? 17.337 -1.192 13.959 1.00 54.56 91 GLY A O 1
ATOM 724 N N . GLU A 1 92 ? 16.044 -3.030 13.610 1.00 54.75 92 GLU A N 1
ATOM 725 C CA . GLU A 1 92 ? 17.085 -3.935 13.156 1.00 54.75 92 GLU A CA 1
ATOM 726 C C . GLU A 1 92 ? 17.442 -3.559 11.720 1.00 54.75 92 GLU A C 1
ATOM 728 O O . GLU A 1 92 ? 16.571 -3.347 10.874 1.00 54.75 92 GLU A O 1
ATOM 733 N N . ASP A 1 93 ? 18.740 -3.442 11.454 1.00 50.47 93 ASP A N 1
ATOM 734 C CA . ASP A 1 93 ? 19.235 -3.208 10.106 1.00 50.47 93 ASP A CA 1
ATOM 735 C C . ASP A 1 93 ? 18.754 -4.363 9.212 1.00 50.47 93 ASP A C 1
ATOM 737 O O . ASP A 1 93 ? 18.953 -5.538 9.539 1.00 50.47 93 ASP A O 1
ATOM 741 N N . THR A 1 94 ? 18.114 -4.052 8.083 1.00 51.03 94 THR A N 1
ATOM 742 C CA . THR A 1 94 ? 17.645 -5.080 7.136 1.00 51.03 94 THR A CA 1
ATOM 743 C C . THR A 1 94 ? 18.817 -5.837 6.486 1.00 51.03 94 THR A C 1
ATOM 745 O O . THR A 1 94 ? 18.602 -6.864 5.843 1.00 51.03 94 THR A O 1
ATOM 748 N N . GLY A 1 95 ? 20.062 -5.409 6.763 1.00 41.66 95 GLY A N 1
ATOM 749 C CA . GLY A 1 95 ? 21.327 -6.025 6.364 1.00 41.66 95 GLY A CA 1
ATOM 750 C C . GLY A 1 95 ? 21.616 -5.721 4.894 1.00 41.66 95 GLY A C 1
ATOM 751 O O . GLY A 1 95 ? 20.789 -5.959 4.034 1.00 41.66 95 GLY A O 1
ATOM 752 N N . THR A 1 96 ? 22.767 -5.222 4.448 1.00 36.00 96 THR A N 1
ATOM 753 C CA . THR A 1 96 ? 24.095 -4.975 5.025 1.00 36.00 96 THR A CA 1
ATOM 754 C C . THR A 1 96 ? 24.681 -3.756 4.298 1.00 36.00 96 THR A C 1
ATOM 756 O O . THR A 1 96 ? 24.356 -3.544 3.131 1.00 36.00 96 THR A O 1
ATOM 759 N N . SER A 1 97 ? 25.586 -3.022 4.962 1.00 31.34 97 SER A N 1
ATOM 760 C CA . SER A 1 97 ? 26.629 -2.135 4.399 1.00 31.34 97 SER A CA 1
ATOM 761 C C . SER A 1 97 ? 26.904 -2.327 2.895 1.00 31.34 97 SER A C 1
ATOM 763 O O . SER A 1 97 ? 26.986 -3.481 2.461 1.00 31.34 97 SER A O 1
ATOM 765 N N . PRO A 1 98 ? 27.116 -1.240 2.111 1.00 30.27 98 PRO A N 1
ATOM 766 C CA . PRO A 1 98 ? 27.199 -1.257 0.650 1.00 30.27 98 PRO A CA 1
ATOM 767 C C . PRO A 1 98 ? 27.999 -2.457 0.156 1.00 30.27 98 PRO A C 1
ATOM 769 O O . PRO A 1 98 ? 29.234 -2.475 0.197 1.00 30.27 98 PRO A O 1
ATOM 772 N N . ARG A 1 99 ? 27.289 -3.493 -0.309 1.00 33.91 99 ARG A N 1
ATOM 773 C CA . ARG A 1 99 ? 27.936 -4.646 -0.924 1.00 33.91 99 ARG A CA 1
ATOM 774 C C . ARG A 1 99 ? 28.766 -4.099 -2.074 1.00 33.91 99 ARG A C 1
ATOM 776 O O . ARG A 1 99 ? 28.230 -3.491 -3.003 1.00 33.91 99 ARG A O 1
ATOM 783 N N . LYS A 1 100 ? 30.088 -4.300 -1.995 1.00 25.72 100 LYS A N 1
ATOM 784 C CA . LYS A 1 100 ? 31.025 -4.082 -3.104 1.00 25.72 100 LYS A CA 1
ATOM 785 C C . LYS A 1 100 ? 30.333 -4.496 -4.404 1.00 25.72 100 LYS A C 1
ATOM 787 O O . LYS A 1 100 ? 29.836 -5.622 -4.482 1.00 25.72 100 LYS A O 1
ATOM 792 N N . ARG A 1 101 ? 30.322 -3.597 -5.401 1.00 31.83 101 ARG A N 1
ATOM 793 C CA . ARG A 1 101 ? 30.025 -3.902 -6.814 1.00 31.83 101 ARG A CA 1
ATOM 794 C C . ARG A 1 101 ? 30.584 -5.295 -7.132 1.00 31.83 101 ARG A C 1
ATOM 796 O O . ARG A 1 101 ? 31.796 -5.422 -7.270 1.00 31.83 101 ARG A O 1
ATOM 803 N N . GLY A 1 102 ? 29.749 -6.333 -7.184 1.00 27.03 102 GLY A N 1
ATOM 804 C CA . GLY A 1 102 ? 30.249 -7.671 -7.514 1.00 27.03 102 GLY A CA 1
ATOM 805 C C . GLY A 1 102 ? 29.485 -8.890 -7.001 1.00 27.03 102 GLY A C 1
ATOM 806 O O . GLY A 1 102 ? 29.640 -9.941 -7.606 1.00 27.03 102 GLY A O 1
ATOM 807 N N . SER A 1 103 ? 28.642 -8.809 -5.967 1.00 24.66 103 SER A N 1
ATOM 808 C CA . SER A 1 103 ? 27.882 -9.992 -5.508 1.00 24.66 103 SER A CA 1
ATOM 809 C C . SER A 1 103 ? 26.433 -9.963 -6.000 1.00 24.66 103 SER A C 1
ATOM 811 O O . SER A 1 103 ? 25.496 -9.641 -5.269 1.00 24.66 103 SER A O 1
ATOM 813 N N . LEU A 1 104 ? 26.264 -10.274 -7.288 1.00 32.53 104 LEU A N 1
ATOM 814 C CA . LEU A 1 104 ? 24.982 -10.614 -7.908 1.00 32.53 104 LEU A CA 1
ATOM 815 C C . LEU A 1 104 ? 24.571 -12.027 -7.462 1.00 32.53 104 LEU A C 1
ATOM 817 O O . LEU A 1 104 ? 24.657 -12.979 -8.230 1.00 32.53 104 LEU A O 1
ATOM 821 N N . GLY A 1 105 ? 24.135 -12.184 -6.214 1.00 27.50 105 GLY A N 1
ATOM 822 C CA . GLY A 1 105 ? 23.347 -13.363 -5.858 1.00 27.50 105 GLY A CA 1
ATOM 823 C C . GLY A 1 105 ? 21.984 -13.220 -6.525 1.00 27.50 105 GLY A C 1
ATOM 824 O O . GLY A 1 105 ? 21.272 -12.274 -6.201 1.00 27.50 105 GLY A O 1
ATOM 825 N N . ALA A 1 106 ? 21.621 -14.084 -7.471 1.00 32.09 106 ALA A N 1
ATOM 826 C CA . ALA A 1 106 ? 20.255 -14.158 -7.983 1.00 32.09 106 ALA A CA 1
ATOM 827 C C . ALA A 1 106 ? 19.303 -14.450 -6.807 1.00 32.09 106 ALA A C 1
ATOM 829 O O . ALA A 1 106 ? 19.596 -15.317 -5.987 1.00 32.09 106 ALA A O 1
ATOM 830 N N . HIS A 1 107 ? 18.190 -13.718 -6.672 1.00 38.94 107 HIS A N 1
ATOM 831 C CA . HIS A 1 107 ? 17.040 -14.334 -6.006 1.00 38.94 107 HIS A CA 1
ATOM 832 C C . HIS A 1 107 ? 16.480 -15.290 -7.051 1.00 38.94 107 HIS A C 1
ATOM 834 O O . HIS A 1 107 ? 16.126 -14.855 -8.148 1.00 38.94 107 HIS A O 1
ATOM 840 N N . ASN A 1 108 ? 16.553 -16.588 -6.768 1.00 33.97 108 ASN A N 1
ATOM 841 C CA . ASN A 1 108 ? 16.012 -17.588 -7.669 1.00 33.97 108 ASN A CA 1
ATOM 842 C C . ASN A 1 108 ? 14.507 -17.357 -7.749 1.00 33.97 108 ASN A C 1
ATOM 844 O O . ASN A 1 108 ? 13.814 -17.338 -6.734 1.00 33.97 108 ASN A O 1
ATOM 848 N N . ALA A 1 109 ? 14.026 -17.128 -8.961 1.00 40.97 109 ALA A N 1
ATOM 849 C CA . ALA A 1 109 ? 12.608 -17.072 -9.234 1.00 40.97 109 ALA A CA 1
ATOM 850 C C . ALA A 1 109 ? 11.996 -18.446 -8.861 1.00 40.97 109 ALA A C 1
ATOM 852 O O . ALA A 1 109 ? 12.599 -19.475 -9.174 1.00 40.97 109 ALA A O 1
ATOM 853 N N . GLY A 1 110 ? 10.870 -18.467 -8.136 1.00 39.38 110 GLY A N 1
ATOM 854 C CA . GLY A 1 110 ? 10.258 -19.700 -7.605 1.00 39.38 110 GLY A CA 1
ATOM 855 C C . GLY A 1 110 ? 10.201 -19.849 -6.075 1.00 39.38 110 GLY A C 1
ATOM 856 O O . GLY A 1 110 ? 9.622 -20.820 -5.604 1.00 39.38 110 GLY A O 1
ATOM 857 N N . SER A 1 111 ? 10.743 -18.909 -5.293 1.00 41.09 111 SER A N 1
ATOM 858 C CA . SER A 1 111 ? 10.444 -18.788 -3.854 1.00 41.09 111 SER A CA 1
ATOM 859 C C . SER A 1 111 ? 10.652 -17.350 -3.383 1.00 41.09 111 SER A C 1
ATOM 861 O O . SER A 1 111 ? 11.732 -16.789 -3.599 1.00 41.09 111 SER A O 1
ATOM 863 N N . THR A 1 112 ? 9.663 -16.756 -2.722 1.00 51.28 112 THR A N 1
ATOM 864 C CA . THR A 1 112 ? 9.838 -15.447 -2.075 1.00 51.28 112 THR A CA 1
ATOM 865 C C . THR A 1 112 ? 10.657 -15.632 -0.797 1.00 51.28 112 THR A C 1
ATOM 867 O O . THR A 1 112 ? 10.340 -16.488 0.025 1.00 51.28 112 THR A O 1
ATOM 870 N N . ALA A 1 113 ? 11.753 -14.881 -0.660 1.00 59.69 113 ALA A N 1
ATOM 871 C CA . ALA A 1 113 ? 12.589 -14.923 0.538 1.00 59.69 113 ALA A CA 1
ATOM 872 C C . ALA A 1 113 ? 11.828 -14.364 1.753 1.00 59.69 113 ALA A C 1
ATOM 874 O O . ALA A 1 113 ? 11.005 -13.463 1.593 1.00 59.69 113 ALA A O 1
ATOM 875 N N . GLU A 1 114 ? 12.133 -14.859 2.956 1.00 65.19 114 GLU A N 1
ATOM 876 C CA . GLU A 1 114 ? 11.682 -14.213 4.197 1.00 65.19 114 GLU A CA 1
ATOM 877 C C . GLU A 1 114 ? 12.042 -12.721 4.159 1.00 65.19 114 GLU A C 1
ATOM 879 O O . GLU A 1 114 ? 13.109 -12.346 3.655 1.00 65.19 114 GLU A O 1
ATOM 884 N N . TYR A 1 115 ? 11.174 -11.878 4.721 1.00 74.44 115 TYR A N 1
ATOM 885 C CA . TYR A 1 115 ? 11.351 -10.419 4.786 1.00 74.44 115 TYR A CA 1
ATOM 886 C C . TYR A 1 115 ? 11.306 -9.688 3.437 1.00 74.44 115 TYR A C 1
ATOM 888 O O . TYR A 1 115 ? 11.734 -8.540 3.364 1.00 74.44 115 TYR A O 1
ATOM 896 N N . ALA A 1 116 ? 10.841 -10.318 2.360 1.00 84.06 116 ALA A N 1
ATOM 897 C CA . ALA A 1 116 ? 10.819 -9.668 1.057 1.00 84.06 116 ALA A CA 1
ATOM 898 C C . ALA A 1 116 ? 9.734 -8.582 0.952 1.00 84.06 116 ALA A C 1
ATOM 900 O O . ALA A 1 116 ? 8.656 -8.697 1.531 1.00 84.06 116 ALA A O 1
ATOM 901 N N . TYR A 1 117 ? 10.000 -7.571 0.124 1.00 89.06 117 TYR A N 1
ATOM 902 C CA . TYR A 1 117 ? 8.995 -6.673 -0.449 1.00 89.06 117 TYR A CA 1
ATOM 903 C C . TYR A 1 117 ? 9.276 -6.541 -1.948 1.00 89.06 117 TYR A C 1
ATOM 905 O O . TYR A 1 117 ? 10.141 -5.775 -2.370 1.00 89.06 117 TYR A O 1
ATOM 913 N N . VAL A 1 118 ? 8.583 -7.315 -2.780 1.00 92.12 118 VAL A N 1
ATOM 914 C CA . VAL A 1 118 ? 8.830 -7.384 -4.227 1.00 92.12 118 VAL A CA 1
ATOM 915 C C . VAL A 1 118 ? 7.623 -6.864 -4.982 1.00 92.12 118 VAL A C 1
ATOM 917 O O . VAL A 1 118 ? 6.537 -7.420 -4.866 1.00 92.12 118 VAL A O 1
ATOM 920 N N . HIS A 1 119 ? 7.836 -5.853 -5.820 1.00 94.06 119 HIS A N 1
ATOM 921 C CA . HIS A 1 119 ? 6.830 -5.356 -6.753 1.00 94.06 119 HIS A CA 1
ATOM 922 C C . HIS A 1 119 ? 7.169 -5.817 -8.176 1.00 94.06 119 HIS A C 1
ATOM 924 O O . HIS A 1 119 ? 8.290 -5.607 -8.637 1.00 94.06 119 HIS A O 1
ATOM 930 N N . TYR A 1 120 ? 6.235 -6.417 -8.907 1.00 95.06 120 TYR A N 1
ATOM 931 C CA . TYR A 1 120 ? 6.430 -6.856 -10.295 1.00 95.06 120 TYR A CA 1
ATOM 932 C C . TYR A 1 120 ? 5.195 -6.590 -11.148 1.00 95.06 120 TYR A C 1
ATOM 934 O O . TYR A 1 120 ? 4.113 -6.392 -10.617 1.00 95.06 120 TYR A O 1
ATOM 942 N N . CYS A 1 121 ? 5.340 -6.571 -12.474 1.00 95.25 121 CYS A N 1
ATOM 943 C CA . CYS A 1 121 ? 4.215 -6.282 -13.361 1.00 95.25 121 CYS A CA 1
ATOM 944 C C . CYS A 1 121 ? 4.117 -7.257 -14.537 1.00 95.25 121 CYS A C 1
ATOM 946 O O . CYS A 1 121 ? 5.113 -7.540 -15.213 1.00 95.25 121 CYS A O 1
ATOM 948 N N . GLU A 1 122 ? 2.911 -7.769 -14.802 1.00 94.94 122 GLU A N 1
ATOM 949 C CA . GLU A 1 122 ? 2.657 -8.787 -15.830 1.00 94.94 122 GLU A CA 1
ATOM 950 C C . GLU A 1 122 ? 2.995 -8.281 -17.230 1.00 94.94 122 GLU A C 1
ATOM 952 O O . GLU A 1 122 ? 3.571 -9.002 -18.044 1.00 94.94 122 GLU A O 1
ATOM 957 N N . HIS A 1 123 ? 2.659 -7.020 -17.513 1.00 93.00 123 HIS A N 1
ATOM 958 C CA . HIS A 1 123 ? 2.809 -6.429 -18.840 1.00 93.00 123 HIS A CA 1
ATOM 959 C C . HIS A 1 123 ? 4.264 -6.256 -19.268 1.00 93.00 123 HIS A C 1
ATOM 961 O O . HIS A 1 123 ? 4.562 -6.328 -20.460 1.00 93.00 123 HIS A O 1
ATOM 967 N N . THR A 1 124 ? 5.167 -6.040 -18.313 1.00 94.31 124 THR A N 1
ATOM 968 C CA . THR A 1 124 ? 6.599 -5.889 -18.581 1.00 94.31 124 THR A CA 1
ATOM 969 C C . THR A 1 124 ? 7.389 -7.164 -18.307 1.00 94.31 124 THR A C 1
ATOM 971 O O . THR A 1 124 ? 8.529 -7.256 -18.760 1.00 94.31 124 THR A O 1
ATOM 974 N N . LYS A 1 125 ? 6.821 -8.130 -17.565 1.00 95.00 125 LYS A N 1
ATOM 975 C CA . LYS A 1 125 ? 7.525 -9.320 -17.045 1.00 95.00 125 LYS A CA 1
ATOM 976 C C . LYS A 1 125 ? 8.806 -8.967 -16.280 1.00 95.00 125 LYS A C 1
ATOM 978 O O . LYS A 1 125 ? 9.801 -9.694 -16.273 1.00 95.00 125 LYS A O 1
ATOM 983 N N . THR A 1 126 ? 8.789 -7.812 -15.625 1.00 94.25 126 THR A N 1
ATOM 984 C CA . THR A 1 126 ? 9.889 -7.300 -14.807 1.00 94.25 126 THR A CA 1
ATOM 985 C C . THR A 1 126 ? 9.389 -6.963 -13.415 1.00 94.25 126 THR A C 1
ATOM 987 O O . THR A 1 126 ? 8.205 -6.695 -13.220 1.00 94.25 126 THR A O 1
ATOM 990 N N . GLY A 1 127 ? 10.308 -6.937 -12.456 1.00 93.56 127 GLY A N 1
ATOM 991 C CA . GLY A 1 127 ? 10.025 -6.481 -11.105 1.00 93.56 127 GLY A CA 1
ATOM 992 C C . GLY A 1 127 ? 11.214 -5.813 -10.435 1.00 93.56 127 GLY A C 1
ATOM 993 O O . GLY A 1 127 ? 12.337 -5.800 -10.954 1.00 93.56 127 GLY A O 1
ATOM 994 N N . MET A 1 128 ? 10.939 -5.265 -9.263 1.00 91.00 128 MET A N 1
ATOM 995 C CA . MET A 1 128 ? 11.880 -4.628 -8.367 1.00 91.00 128 MET A CA 1
ATOM 996 C C . MET A 1 128 ? 11.761 -5.255 -6.983 1.00 91.00 128 MET A C 1
ATOM 998 O O . MET A 1 128 ? 10.675 -5.323 -6.413 1.00 91.00 128 MET A O 1
ATOM 1002 N N . ASP A 1 129 ? 12.897 -5.674 -6.446 1.00 90.19 129 ASP A N 1
ATOM 1003 C CA . ASP A 1 129 ? 13.026 -5.987 -5.031 1.00 90.19 129 ASP A CA 1
ATOM 1004 C C . ASP A 1 129 ? 13.199 -4.673 -4.262 1.00 90.19 129 ASP A C 1
ATOM 1006 O O . ASP A 1 129 ? 14.223 -3.997 -4.379 1.00 90.19 129 ASP A O 1
ATOM 1010 N N . LEU A 1 130 ? 12.153 -4.275 -3.547 1.00 86.62 130 LEU A N 1
ATOM 1011 C CA . LEU A 1 130 ? 12.060 -3.043 -2.771 1.00 86.62 130 LEU A CA 1
ATOM 1012 C C . LEU A 1 130 ? 12.340 -3.284 -1.285 1.00 86.62 130 LEU A C 1
ATOM 1014 O O . LEU A 1 130 ? 12.114 -2.376 -0.499 1.00 86.62 130 LEU A O 1
ATOM 1018 N N . THR A 1 131 ? 12.849 -4.453 -0.890 1.00 85.50 131 THR A N 1
ATOM 1019 C CA . THR A 1 131 ? 13.078 -4.797 0.524 1.00 85.50 131 THR A CA 1
ATOM 1020 C C . THR A 1 131 ? 13.932 -3.748 1.249 1.00 85.50 131 THR A C 1
ATOM 1022 O O . THR A 1 131 ? 13.552 -3.268 2.313 1.00 85.50 131 THR A O 1
ATOM 1025 N N . GLU A 1 132 ? 15.029 -3.297 0.631 1.00 77.88 132 GLU A N 1
ATOM 1026 C CA . GLU A 1 132 ? 15.907 -2.246 1.186 1.00 77.88 132 GLU A CA 1
ATOM 1027 C C . GLU A 1 132 ? 15.245 -0.846 1.210 1.00 77.88 132 GLU A C 1
ATOM 1029 O O . GLU A 1 132 ? 15.672 0.031 1.957 1.00 77.88 132 GLU A O 1
ATOM 1034 N N . ASN A 1 133 ? 14.182 -0.644 0.425 1.00 77.19 133 ASN A N 1
ATOM 1035 C CA . ASN A 1 133 ? 13.396 0.593 0.330 1.00 77.19 133 ASN A CA 1
ATOM 1036 C C . ASN A 1 133 ? 12.016 0.480 0.994 1.00 77.19 133 ASN A C 1
ATOM 1038 O O . ASN A 1 133 ? 11.196 1.387 0.854 1.00 77.19 133 ASN A O 1
ATOM 1042 N N . ALA A 1 134 ? 11.734 -0.603 1.718 1.00 80.94 134 ALA A N 1
ATOM 1043 C CA . ALA A 1 134 ? 10.432 -0.833 2.331 1.00 80.94 134 ALA A CA 1
ATOM 1044 C C . ALA A 1 134 ? 9.943 0.304 3.249 1.00 80.94 134 ALA A C 1
ATOM 1046 O O . ALA A 1 134 ? 8.750 0.591 3.199 1.00 80.94 134 ALA A O 1
ATOM 1047 N N . PRO A 1 135 ? 10.801 1.037 3.992 1.00 79.38 135 PRO A N 1
ATOM 1048 C CA . PRO A 1 135 ? 10.364 2.224 4.730 1.00 79.38 135 PRO A CA 1
ATOM 1049 C C . PRO A 1 135 ? 9.695 3.300 3.854 1.00 79.38 135 PRO A C 1
ATOM 1051 O O . PRO A 1 135 ? 8.781 3.969 4.319 1.00 79.38 135 PRO A O 1
ATOM 1054 N N . LEU A 1 136 ? 10.091 3.442 2.579 1.00 78.56 136 LEU A N 1
ATOM 1055 C CA . LEU A 1 136 ? 9.427 4.350 1.625 1.00 78.56 136 LEU A CA 1
ATOM 1056 C C . LEU A 1 136 ? 8.054 3.830 1.179 1.00 78.56 136 LEU A C 1
ATOM 1058 O O . LEU A 1 136 ? 7.196 4.616 0.790 1.00 78.56 136 LEU A O 1
ATOM 1062 N N . MET A 1 137 ? 7.862 2.511 1.197 1.00 84.00 137 MET A N 1
ATOM 1063 C CA . MET A 1 137 ? 6.607 1.857 0.814 1.00 84.00 137 MET A CA 1
ATOM 1064 C C . MET A 1 137 ? 5.621 1.751 1.982 1.00 84.00 137 MET A C 1
ATOM 1066 O O . MET A 1 137 ? 4.438 1.491 1.763 1.00 84.00 137 MET A O 1
ATOM 1070 N N . LEU A 1 138 ? 6.104 1.945 3.212 1.00 87.94 138 LEU A N 1
ATOM 1071 C CA . LEU A 1 138 ? 5.352 1.801 4.455 1.00 87.94 138 LEU A CA 1
ATOM 1072 C C . LEU A 1 138 ? 5.334 3.109 5.280 1.00 87.94 138 LEU A C 1
ATOM 1074 O O . LEU A 1 138 ? 5.696 3.094 6.460 1.00 87.94 138 LEU A O 1
ATOM 1078 N N . PRO A 1 139 ? 4.939 4.254 4.686 1.00 87.00 139 PRO A N 1
ATOM 1079 C CA . PRO A 1 139 ? 5.006 5.559 5.344 1.00 87.00 139 PRO A CA 1
ATOM 1080 C C . PRO A 1 139 ? 4.077 5.715 6.556 1.00 87.00 139 PRO A C 1
ATOM 1082 O O . PRO A 1 139 ? 4.279 6.632 7.340 1.00 87.00 139 PRO A O 1
ATOM 1085 N N . LEU A 1 140 ? 3.069 4.854 6.733 1.00 92.19 140 LEU A N 1
ATOM 1086 C CA . LEU A 1 140 ? 2.117 4.935 7.848 1.00 92.19 140 LEU A CA 1
ATOM 1087 C C . LEU A 1 140 ? 2.547 4.125 9.079 1.00 92.19 140 LEU A C 1
ATOM 1089 O O . LEU A 1 140 ? 1.767 3.998 10.025 1.00 92.19 140 LEU A O 1
ATOM 1093 N N . LEU A 1 141 ? 3.773 3.583 9.098 1.00 89.88 141 LEU A N 1
ATOM 1094 C CA . LEU A 1 141 ? 4.319 2.974 10.310 1.00 89.88 141 LEU A CA 1
ATOM 1095 C C . LEU A 1 141 ? 4.406 4.027 11.422 1.00 89.88 141 LEU A C 1
ATOM 1097 O O . LEU A 1 141 ? 5.004 5.091 11.268 1.00 89.88 141 LEU A O 1
ATOM 1101 N N . GLN A 1 142 ? 3.831 3.697 12.573 1.00 89.75 142 GLN A N 1
ATOM 1102 C CA . GLN A 1 142 ? 3.652 4.588 13.724 1.00 89.75 142 GLN A CA 1
ATOM 1103 C C . GLN A 1 142 ? 4.926 4.693 14.582 1.00 89.75 142 GLN A C 1
ATOM 1105 O O . GLN A 1 142 ? 4.893 4.560 15.805 1.00 89.75 142 GLN A O 1
ATOM 1110 N N . GLN A 1 143 ? 6.067 4.898 13.924 1.00 87.81 143 GLN A N 1
ATOM 1111 C CA . GLN A 1 143 ? 7.405 4.956 14.510 1.00 87.81 143 GLN A CA 1
ATOM 1112 C C . GLN A 1 143 ? 8.401 5.637 13.562 1.00 87.81 143 GLN A C 1
ATOM 1114 O O . GLN A 1 143 ? 8.071 5.930 12.413 1.00 87.81 143 GLN A O 1
ATOM 1119 N N . ASP A 1 144 ? 9.640 5.822 14.018 1.00 88.56 144 ASP A N 1
ATOM 1120 C CA . ASP A 1 144 ? 10.736 6.284 13.168 1.00 88.56 144 ASP A CA 1
ATOM 1121 C C . ASP A 1 144 ? 10.975 5.327 11.991 1.00 88.56 144 ASP A C 1
ATOM 1123 O O . ASP A 1 144 ? 11.105 4.110 12.156 1.00 88.56 144 ASP A O 1
ATOM 1127 N N . LEU A 1 145 ? 11.098 5.893 10.792 1.00 84.44 145 LEU A N 1
ATOM 1128 C CA . LEU A 1 145 ? 11.440 5.154 9.581 1.00 84.44 145 LEU A CA 1
ATOM 1129 C C . LEU A 1 145 ? 12.955 5.192 9.385 1.00 84.44 145 LEU A C 1
ATOM 1131 O O . LEU A 1 145 ? 13.540 6.266 9.233 1.00 84.44 145 LEU A O 1
ATOM 1135 N N . LYS A 1 146 ? 13.601 4.026 9.374 1.00 80.88 146 LYS A N 1
ATOM 1136 C CA . LYS A 1 146 ? 15.050 3.901 9.166 1.00 80.88 146 LYS A CA 1
ATOM 1137 C C . LYS A 1 146 ? 15.336 3.382 7.766 1.00 80.88 146 LYS A C 1
ATOM 1139 O O . LYS A 1 146 ? 14.903 2.285 7.427 1.00 80.88 146 LYS A O 1
ATOM 1144 N N . TYR A 1 147 ? 16.072 4.152 6.975 1.00 74.88 147 TYR A N 1
ATOM 1145 C CA . TYR A 1 147 ? 16.425 3.816 5.597 1.00 74.88 147 TYR A CA 1
ATOM 1146 C C . TYR A 1 147 ? 17.780 3.108 5.516 1.00 74.88 147 TYR A C 1
ATOM 1148 O O . TYR A 1 147 ? 18.646 3.277 6.375 1.00 74.88 147 TYR A O 1
ATOM 1156 N N . ALA A 1 148 ? 17.983 2.340 4.442 1.00 67.75 148 ALA A N 1
ATOM 1157 C CA . ALA A 1 148 ? 19.209 1.572 4.218 1.00 67.75 148 ALA A CA 1
ATOM 1158 C C . ALA A 1 148 ? 20.475 2.440 4.062 1.00 67.75 148 ALA A C 1
ATOM 1160 O O . ALA A 1 148 ? 21.589 1.963 4.267 1.00 67.75 148 ALA A O 1
ATOM 1161 N N . ASP A 1 149 ? 20.327 3.717 3.707 1.00 69.31 149 ASP A N 1
ATOM 1162 C CA . ASP A 1 149 ? 21.433 4.676 3.608 1.00 69.31 149 ASP A CA 1
ATOM 1163 C C . ASP A 1 149 ? 21.818 5.314 4.957 1.00 69.31 149 ASP A C 1
ATOM 1165 O O . ASP A 1 149 ? 22.708 6.165 5.012 1.00 69.31 149 ASP A O 1
ATOM 1169 N N . GLY A 1 150 ? 21.174 4.889 6.048 1.00 73.19 150 GLY A N 1
ATOM 1170 C CA . GLY A 1 150 ? 21.389 5.403 7.396 1.00 73.19 150 GLY A CA 1
ATOM 1171 C C . GLY A 1 150 ? 20.592 6.669 7.711 1.00 73.19 150 GLY A C 1
ATOM 1172 O O . GLY A 1 150 ? 20.660 7.152 8.843 1.00 73.19 150 GLY A O 1
ATOM 1173 N N . MET A 1 151 ? 19.816 7.207 6.762 1.00 76.81 151 MET A N 1
ATOM 1174 C CA . MET A 1 151 ? 18.871 8.271 7.077 1.00 76.81 151 MET A CA 1
ATOM 1175 C C . MET A 1 151 ? 17.766 7.739 7.991 1.00 76.81 151 MET A C 1
ATOM 1177 O O . MET A 1 151 ? 17.308 6.603 7.878 1.00 76.81 151 MET A O 1
ATOM 1181 N N . THR A 1 152 ? 17.315 8.589 8.905 1.00 84.94 152 THR A N 1
ATOM 1182 C CA . THR A 1 152 ? 16.126 8.338 9.721 1.00 84.94 152 THR A CA 1
ATOM 1183 C C . THR A 1 152 ? 15.117 9.428 9.418 1.00 84.94 152 THR A C 1
ATOM 1185 O O . THR A 1 152 ? 15.483 10.604 9.362 1.00 84.94 152 THR A O 1
ATOM 1188 N N . SER A 1 153 ? 13.861 9.044 9.216 1.00 86.88 153 SER A N 1
ATOM 1189 C CA . SER A 1 153 ? 12.733 9.961 9.215 1.00 86.88 153 SER A CA 1
ATOM 1190 C C . SER A 1 153 ? 11.970 9.792 10.529 1.00 86.88 153 SER A C 1
ATOM 1192 O O . SER A 1 153 ? 11.248 8.805 10.681 1.00 86.88 153 SER A O 1
ATOM 1194 N N . PRO A 1 154 ? 12.177 10.694 11.508 1.00 90.62 154 PRO A N 1
ATOM 1195 C CA . PRO A 1 154 ? 11.552 10.564 12.813 1.00 90.62 154 PRO A CA 1
ATOM 1196 C C . PRO A 1 154 ? 10.042 10.744 12.733 1.00 90.62 154 PRO A C 1
ATOM 1198 O O . PRO A 1 154 ? 9.570 11.594 11.969 1.00 90.62 154 PRO A O 1
ATOM 1201 N N . LEU A 1 155 ? 9.311 10.005 13.565 1.00 92.50 155 LEU A N 1
ATOM 1202 C CA . LEU A 1 155 ? 7.890 10.229 13.809 1.00 92.50 155 LEU A CA 1
ATOM 1203 C C . LEU A 1 155 ? 7.729 11.525 14.612 1.00 92.50 155 LEU A C 1
ATOM 1205 O O . LEU A 1 155 ? 8.106 11.602 15.781 1.00 92.50 155 LEU A O 1
ATOM 1209 N N . SER A 1 156 ? 7.187 12.563 13.981 1.00 93.00 156 SER A N 1
ATOM 1210 C CA . SER A 1 156 ? 6.983 13.870 14.610 1.00 93.00 156 SER A CA 1
ATOM 1211 C C . SER A 1 156 ? 5.635 13.981 15.320 1.00 93.00 156 SER A C 1
ATOM 1213 O O . SER A 1 156 ? 5.558 14.625 16.365 1.00 93.00 156 SER A O 1
ATOM 1215 N N . THR A 1 157 ? 4.594 13.336 14.790 1.00 94.44 157 THR A N 1
ATOM 1216 C CA . THR A 1 157 ? 3.247 13.320 15.379 1.00 94.44 157 THR A CA 1
ATOM 1217 C C . THR A 1 157 ? 2.598 11.960 15.155 1.00 94.44 157 THR A C 1
ATOM 1219 O O . THR A 1 157 ? 2.650 11.433 14.050 1.00 94.44 157 THR A O 1
ATOM 1222 N N . ASN A 1 158 ? 1.934 11.420 16.178 1.00 96.31 158 ASN A N 1
ATOM 1223 C CA . ASN A 1 158 ? 0.993 10.314 16.017 1.00 96.31 158 ASN A CA 1
ATOM 1224 C C . ASN A 1 158 ? -0.220 10.518 16.930 1.00 96.31 158 ASN A C 1
ATOM 1226 O O . ASN A 1 158 ? -0.113 10.392 18.150 1.00 96.31 158 ASN A O 1
ATOM 1230 N N . THR A 1 159 ? -1.359 10.857 16.335 1.00 97.56 159 THR A N 1
ATOM 1231 C CA . THR A 1 159 ? -2.654 10.992 17.021 1.00 97.56 159 THR A CA 1
ATOM 1232 C C . THR A 1 159 ? -3.671 9.961 16.540 1.00 97.56 159 THR A C 1
ATOM 1234 O O . THR A 1 159 ? -4.813 9.982 16.996 1.00 97.56 159 THR A O 1
ATOM 1237 N N . PHE A 1 160 ? -3.269 9.052 15.644 1.00 97.44 160 PHE A N 1
ATOM 1238 C CA . PHE A 1 160 ? -4.141 8.031 15.079 1.00 97.44 160 PHE A CA 1
ATOM 1239 C C . PHE A 1 160 ? -4.607 7.053 16.159 1.00 97.44 160 PHE A C 1
ATOM 1241 O O . PHE A 1 160 ? -3.834 6.255 16.692 1.00 97.44 160 PHE A O 1
ATOM 1248 N N . ALA A 1 161 ? -5.892 7.127 16.499 1.00 97.06 161 ALA A N 1
ATOM 1249 C CA . ALA A 1 161 ? -6.465 6.349 17.585 1.00 97.06 161 ALA A CA 1
ATOM 1250 C C . ALA A 1 161 ? -7.931 5.999 17.329 1.00 97.06 161 ALA A C 1
ATOM 1252 O O . ALA A 1 161 ? -8.617 6.602 16.503 1.00 97.06 161 ALA A O 1
ATOM 1253 N N . ALA A 1 162 ? -8.422 5.011 18.077 1.00 96.94 162 ALA A N 1
ATOM 1254 C CA . ALA A 1 162 ? -9.822 4.623 18.046 1.00 96.94 162 ALA A CA 1
ATOM 1255 C C . ALA A 1 162 ? -10.718 5.762 18.560 1.00 96.94 162 ALA A C 1
ATOM 1257 O O . ALA A 1 162 ? -10.472 6.332 19.623 1.00 96.94 162 ALA A O 1
ATOM 1258 N N . THR A 1 163 ? -11.811 6.023 17.855 1.00 96.50 163 THR A N 1
ATOM 1259 C CA . THR A 1 163 ? -12.837 7.000 18.242 1.00 96.50 163 THR A CA 1
ATOM 1260 C C . THR A 1 163 ? -14.052 6.305 18.873 1.00 96.50 163 THR A C 1
ATOM 1262 O O . THR A 1 163 ? -14.098 5.078 18.987 1.00 96.50 163 THR A O 1
ATOM 1265 N N . SER A 1 164 ? -15.061 7.069 19.299 1.00 95.81 164 SER A N 1
ATOM 1266 C CA . SER A 1 164 ? -16.358 6.519 19.727 1.00 95.81 164 SER A CA 1
ATOM 1267 C C . SER A 1 164 ? -17.284 6.157 18.558 1.00 95.81 164 SER A C 1
ATOM 1269 O O . SER A 1 164 ? -18.319 5.528 18.777 1.00 95.81 164 SER A O 1
ATOM 1271 N N . THR A 1 165 ? -16.933 6.542 17.330 1.00 95.19 165 THR A N 1
ATOM 1272 C CA . THR A 1 165 ? -17.766 6.340 16.144 1.00 95.19 165 THR A CA 1
ATOM 1273 C C . THR A 1 165 ? -17.682 4.898 15.660 1.00 95.19 165 THR A C 1
ATOM 1275 O O . THR A 1 165 ? -16.597 4.332 15.504 1.00 95.19 165 THR A O 1
ATOM 1278 N N . THR A 1 166 ? -18.843 4.323 15.365 1.00 95.00 166 THR A N 1
ATOM 1279 C CA . THR A 1 166 ? -18.996 3.004 14.749 1.00 95.00 166 THR A CA 1
ATOM 1280 C C . THR A 1 166 ? -19.849 3.113 13.492 1.00 95.00 166 THR A C 1
ATOM 1282 O O . THR A 1 166 ? -20.628 4.057 13.331 1.00 95.00 166 THR A O 1
ATOM 1285 N N . LYS A 1 167 ? -19.661 2.178 12.563 1.00 91.31 167 LYS A N 1
ATOM 1286 C CA . LYS A 1 167 ? -20.450 2.071 11.338 1.00 91.31 167 LYS A CA 1
ATOM 1287 C C . LYS A 1 167 ? -20.480 0.621 10.882 1.00 91.31 167 LYS A C 1
ATOM 1289 O O . LYS A 1 167 ? -19.431 -0.015 10.827 1.00 91.31 167 LYS A O 1
ATOM 1294 N N . ASP A 1 168 ? -21.652 0.142 10.491 1.00 90.19 168 ASP A N 1
ATOM 1295 C CA . ASP A 1 168 ? -21.775 -1.165 9.855 1.00 90.19 168 ASP A CA 1
ATOM 1296 C C . ASP A 1 168 ? -21.311 -1.074 8.395 1.00 90.19 168 ASP A C 1
ATOM 1298 O O . ASP A 1 168 ? -21.793 -0.243 7.616 1.00 90.19 168 ASP A O 1
ATOM 1302 N N . ILE A 1 169 ? -20.330 -1.901 8.036 1.00 87.88 169 ILE A N 1
ATOM 1303 C CA . ILE A 1 169 ? -19.770 -2.020 6.686 1.00 87.88 169 ILE A CA 1
ATOM 1304 C C . ILE A 1 169 ? -19.641 -3.512 6.387 1.00 87.88 169 ILE A C 1
ATOM 1306 O O . ILE A 1 169 ? -19.073 -4.243 7.194 1.00 87.88 169 ILE A O 1
ATOM 1310 N N . LEU A 1 170 ? -20.177 -3.964 5.245 1.00 86.25 170 LEU A N 1
ATOM 1311 C CA . LEU A 1 170 ? -20.223 -5.388 4.869 1.00 86.25 170 LEU A CA 1
ATOM 1312 C C . LEU A 1 170 ? -20.785 -6.271 6.000 1.00 86.25 170 LEU A C 1
ATOM 1314 O O . LEU A 1 170 ? -20.161 -7.244 6.418 1.00 86.25 170 LEU A O 1
ATOM 1318 N N . ASP A 1 171 ? -21.933 -5.864 6.549 1.00 87.00 171 ASP A N 1
ATOM 1319 C CA . ASP A 1 171 ? -22.632 -6.545 7.651 1.00 87.00 171 ASP A CA 1
ATOM 1320 C C . ASP A 1 171 ? -21.789 -6.741 8.928 1.00 87.00 171 ASP A C 1
ATOM 1322 O O . ASP A 1 171 ? -22.118 -7.557 9.788 1.00 87.00 171 ASP A O 1
ATOM 1326 N N . THR A 1 172 ? -20.706 -5.970 9.075 1.00 86.31 172 THR A N 1
ATOM 1327 C CA . THR A 1 172 ? -19.807 -6.011 10.229 1.00 86.31 172 THR A CA 1
ATOM 1328 C C . THR A 1 172 ? -19.734 -4.639 10.888 1.00 86.31 172 THR A C 1
ATOM 1330 O O . THR A 1 172 ? -19.426 -3.639 10.233 1.00 86.31 172 THR A O 1
ATOM 1333 N N . SER A 1 173 ? -19.967 -4.586 12.201 1.00 92.06 173 SER A N 1
ATOM 1334 C CA . SER A 1 173 ? -19.754 -3.369 12.989 1.00 92.06 173 SER A CA 1
ATOM 1335 C C . SER A 1 173 ? -18.268 -3.024 12.995 1.00 92.06 173 SER A C 1
ATOM 1337 O O . SER A 1 173 ? -17.439 -3.788 13.489 1.00 92.06 173 SER A O 1
ATOM 1339 N N . CYS A 1 174 ? -17.931 -1.868 12.431 1.00 94.88 174 CYS A N 1
ATOM 1340 C CA . CYS A 1 174 ? -16.565 -1.379 12.338 1.00 94.88 174 CYS A CA 1
ATOM 1341 C C . CYS A 1 174 ? -16.382 -0.147 13.223 1.00 94.88 174 CYS A C 1
ATOM 1343 O O . CYS A 1 174 ? -17.191 0.786 13.197 1.00 94.88 174 CYS A O 1
ATOM 1345 N N . LYS A 1 175 ? -15.282 -0.110 13.973 1.00 97.56 175 LYS A N 1
ATOM 1346 C CA . LYS A 1 175 ? -14.883 1.046 14.773 1.00 97.56 175 LYS A CA 1
ATOM 1347 C C . LYS A 1 175 ? -14.031 1.990 13.938 1.00 97.56 175 LYS A C 1
ATOM 1349 O O . LYS A 1 175 ? -13.135 1.558 13.215 1.00 97.56 175 LYS A O 1
ATOM 1354 N N . M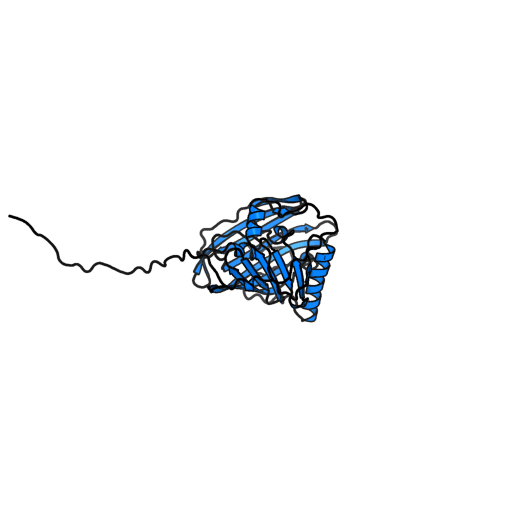ET A 1 176 ? -14.305 3.285 14.040 1.00 97.38 176 MET A N 1
ATOM 1355 C CA . MET A 1 176 ? -13.532 4.298 13.334 1.00 97.38 176 MET A CA 1
ATOM 1356 C C . MET A 1 176 ? -12.262 4.645 14.112 1.00 97.38 176 MET A C 1
ATOM 1358 O O . MET A 1 176 ? -12.325 4.961 15.303 1.00 97.38 176 MET A O 1
ATOM 1362 N N . TYR A 1 177 ? -11.135 4.638 13.415 1.00 97.81 177 TYR A N 1
ATOM 1363 C CA . TYR A 1 177 ? -9.850 5.174 13.837 1.00 97.81 177 TYR A CA 1
ATOM 1364 C C . TYR A 1 177 ? -9.557 6.418 13.007 1.00 97.81 177 TYR A C 1
ATOM 1366 O O . TYR A 1 177 ? -9.812 6.433 11.802 1.00 97.81 177 TYR A O 1
ATOM 1374 N N . GLU A 1 178 ? -9.052 7.468 13.640 1.00 97.75 178 GLU A N 1
ATOM 1375 C CA . GLU A 1 178 ? -8.749 8.726 12.963 1.00 97.75 178 GLU A CA 1
ATOM 1376 C C . GLU A 1 178 ? -7.588 9.434 13.652 1.00 97.75 178 GLU A C 1
ATOM 1378 O O . GLU A 1 178 ? -7.426 9.331 14.869 1.00 97.75 178 GLU A O 1
ATOM 1383 N N . GLY A 1 179 ? -6.784 10.144 12.869 1.00 97.12 179 GLY A N 1
ATOM 1384 C CA . GLY A 1 179 ? -5.736 11.020 13.370 1.00 97.12 179 GLY A CA 1
ATOM 1385 C C . GLY A 1 179 ? -4.598 11.184 12.377 1.00 97.12 179 GLY A C 1
ATOM 1386 O O . GLY A 1 179 ? -4.676 10.748 11.227 1.00 97.12 179 GLY A O 1
ATOM 1387 N N . ASP A 1 180 ? -3.538 11.820 12.849 1.00 97.25 180 ASP A N 1
ATOM 1388 C CA . ASP A 1 180 ? -2.373 12.169 12.053 1.00 97.25 180 ASP A CA 1
ATOM 1389 C C . ASP A 1 180 ? -1.227 11.199 12.339 1.00 97.25 180 ASP A C 1
ATOM 1391 O O . ASP A 1 180 ? -1.012 10.813 13.490 1.00 97.25 180 ASP A O 1
ATOM 1395 N N . ILE A 1 181 ? -0.476 10.829 11.303 1.00 96.25 181 ILE A N 1
ATOM 1396 C CA . ILE A 1 181 ? 0.756 10.036 11.390 1.00 96.25 181 ILE A CA 1
ATOM 1397 C C . ILE A 1 181 ? 1.796 10.794 10.577 1.00 96.25 181 ILE A C 1
ATOM 1399 O O . ILE A 1 181 ? 1.805 10.699 9.359 1.00 96.25 181 ILE A O 1
ATOM 1403 N N . ASN A 1 182 ? 2.636 11.591 11.230 1.00 95.00 182 ASN A N 1
ATOM 1404 C CA . ASN A 1 182 ? 3.538 12.505 10.539 1.00 95.00 182 ASN A CA 1
ATOM 1405 C C . ASN A 1 182 ? 4.989 12.142 10.800 1.00 95.00 182 ASN A C 1
ATOM 1407 O O . ASN A 1 182 ? 5.380 11.861 11.936 1.00 95.00 182 ASN A O 1
ATOM 1411 N N . HIS A 1 183 ? 5.803 12.274 9.758 1.00 91.56 183 HIS A N 1
ATOM 1412 C CA . HIS A 1 183 ? 7.247 12.114 9.845 1.00 91.56 183 HIS A CA 1
ATOM 1413 C C . HIS A 1 183 ? 7.976 13.356 9.348 1.00 91.56 183 HIS A C 1
ATOM 1415 O O . HIS A 1 183 ? 7.426 14.211 8.652 1.00 91.56 183 HIS A O 1
ATOM 1421 N N . THR A 1 184 ? 9.255 13.461 9.692 1.00 87.31 184 THR A N 1
ATOM 1422 C CA . THR A 1 184 ? 10.152 14.490 9.147 1.00 87.31 184 THR A CA 1
ATOM 1423 C C . THR A 1 184 ? 11.260 13.821 8.346 1.00 87.31 184 THR A C 1
ATOM 1425 O O . THR A 1 184 ? 11.951 12.963 8.878 1.00 87.31 184 THR A O 1
ATOM 1428 N N . MET A 1 185 ? 11.468 14.183 7.079 1.00 74.62 185 MET A N 1
ATOM 1429 C CA . MET A 1 185 ? 12.510 13.590 6.227 1.00 74.62 185 MET A CA 1
ATOM 1430 C C . MET A 1 185 ? 13.322 14.683 5.540 1.00 74.62 185 MET A C 1
ATOM 1432 O O . MET A 1 185 ? 12.786 15.449 4.744 1.00 74.62 185 MET A O 1
ATOM 1436 N N . GLY A 1 186 ? 14.621 14.773 5.841 1.00 66.69 186 GLY A N 1
ATOM 1437 C CA . GLY A 1 186 ? 15.514 15.739 5.185 1.00 66.69 186 GLY A CA 1
ATOM 1438 C C . GLY A 1 186 ? 15.057 17.202 5.305 1.00 66.69 186 GLY A C 1
ATOM 1439 O O . GLY A 1 186 ? 15.275 17.983 4.385 1.00 66.69 186 GLY A O 1
ATOM 1440 N N . GLY A 1 187 ? 14.380 17.564 6.402 1.00 68.12 187 GLY A N 1
ATOM 1441 C CA . GLY A 1 187 ? 13.810 18.902 6.612 1.00 68.12 187 GLY A CA 1
ATOM 1442 C C . GLY A 1 187 ? 12.452 19.149 5.942 1.00 68.12 187 GLY A C 1
ATOM 1443 O O . GLY A 1 187 ? 11.915 20.244 6.073 1.00 68.12 187 GLY A O 1
ATOM 1444 N N . MET A 1 188 ? 11.881 18.152 5.258 1.00 73.56 188 MET A N 1
ATOM 1445 C CA . MET A 1 188 ? 10.508 18.185 4.749 1.00 73.56 188 MET A CA 1
ATOM 1446 C C . MET A 1 188 ? 9.562 17.487 5.726 1.00 73.56 188 MET A C 1
ATOM 1448 O O . MET A 1 188 ? 9.868 16.400 6.225 1.00 73.56 188 MET A O 1
ATOM 1452 N N . TYR A 1 189 ? 8.399 18.088 5.961 1.00 83.06 189 TYR A N 1
ATOM 1453 C CA . TYR A 1 189 ? 7.313 17.447 6.696 1.00 83.06 189 TYR A CA 1
ATOM 1454 C C . TYR A 1 189 ? 6.578 16.472 5.777 1.00 83.06 189 TYR A C 1
ATOM 1456 O O . TYR A 1 189 ? 6.319 16.779 4.617 1.00 83.06 189 TYR A O 1
ATOM 1464 N N . GLN A 1 190 ? 6.291 15.283 6.289 1.00 87.56 190 GLN A N 1
ATOM 1465 C CA . GLN A 1 190 ? 5.494 14.255 5.636 1.00 87.56 190 GLN A CA 1
ATOM 1466 C C . GLN A 1 190 ? 4.219 14.117 6.463 1.00 87.56 190 GLN A C 1
ATOM 1468 O O . GLN A 1 190 ? 4.207 13.356 7.429 1.00 87.56 190 GLN A O 1
ATOM 1473 N N . ASN A 1 191 ? 3.197 14.920 6.159 1.00 92.81 191 ASN A N 1
ATOM 1474 C CA . ASN A 1 191 ? 1.987 14.947 6.972 1.00 92.81 191 ASN A CA 1
ATOM 1475 C C . ASN A 1 191 ? 0.937 14.017 6.380 1.00 92.81 191 ASN A C 1
ATOM 1477 O O . ASN A 1 191 ? 0.538 14.199 5.228 1.00 92.81 191 ASN A O 1
ATOM 1481 N N . TYR A 1 192 ? 0.474 13.053 7.169 1.00 94.69 192 TYR A N 1
ATOM 1482 C CA . TYR A 1 192 ? -0.609 12.163 6.784 1.00 94.69 192 TYR A CA 1
ATOM 1483 C C . TYR A 1 192 ? -1.760 12.311 7.762 1.00 94.69 192 TYR A C 1
ATOM 1485 O O . TYR A 1 192 ? -1.570 12.177 8.966 1.00 94.69 192 TYR A O 1
ATOM 1493 N N . HIS A 1 193 ? -2.960 12.511 7.230 1.00 96.19 193 HIS A N 1
ATOM 1494 C CA . HIS A 1 193 ? -4.196 12.387 7.986 1.00 96.19 193 HIS A CA 1
ATOM 1495 C C . HIS A 1 193 ? -4.930 11.132 7.520 1.00 96.19 193 HIS A C 1
ATOM 1497 O O . HIS A 1 193 ? -5.229 10.980 6.330 1.00 96.19 193 HIS A O 1
ATOM 1503 N N . VAL A 1 194 ? -5.200 10.225 8.455 1.00 96.88 194 VAL A N 1
ATOM 1504 C CA . VAL A 1 194 ? -5.738 8.895 8.172 1.00 96.88 194 VAL A CA 1
ATOM 1505 C C . VAL A 1 194 ? -7.065 8.712 8.893 1.00 96.88 194 VAL A C 1
ATOM 1507 O O . VAL A 1 194 ? -7.175 8.966 10.090 1.00 96.88 194 VAL A O 1
ATOM 1510 N N . LYS A 1 195 ? -8.067 8.211 8.170 1.00 96.56 195 LYS A N 1
ATOM 1511 C CA . LYS A 1 195 ? -9.343 7.737 8.719 1.00 96.56 195 LYS A CA 1
ATOM 1512 C C . LYS A 1 195 ? -9.584 6.312 8.248 1.00 96.56 195 LYS A C 1
ATOM 1514 O O . LYS A 1 195 ? -9.614 6.066 7.049 1.00 96.56 195 LYS A O 1
ATOM 1519 N N . ALA A 1 196 ? -9.794 5.384 9.171 1.00 96.12 196 ALA A N 1
ATOM 1520 C CA . ALA A 1 196 ? -10.027 3.981 8.859 1.00 96.12 196 ALA A CA 1
ATOM 1521 C C . ALA A 1 196 ? -11.232 3.435 9.627 1.00 96.12 196 ALA A C 1
ATOM 1523 O O . ALA A 1 196 ? -11.400 3.716 10.810 1.00 96.12 196 ALA A O 1
ATOM 1524 N N . TYR A 1 197 ? -12.054 2.622 8.973 1.00 96.00 197 TYR A N 1
ATOM 1525 C CA . TYR A 1 197 ? -13.043 1.778 9.635 1.00 96.00 197 TYR A CA 1
ATOM 1526 C C . TYR A 1 197 ? -12.468 0.372 9.748 1.00 96.00 197 TYR A C 1
ATOM 1528 O O . TYR A 1 197 ? -12.075 -0.230 8.749 1.00 96.00 197 TYR A O 1
ATOM 1536 N N . VAL A 1 198 ? -12.385 -0.121 10.979 1.00 95.50 198 VAL A N 1
ATOM 1537 C CA . VAL A 1 198 ? -11.700 -1.364 11.334 1.00 95.50 198 VAL A CA 1
ATOM 1538 C C . VAL A 1 198 ? -12.715 -2.307 11.962 1.00 95.50 198 VAL A C 1
ATOM 1540 O O . VAL A 1 198 ? -13.399 -1.933 12.916 1.00 95.50 198 VAL A O 1
ATOM 1543 N N . SER A 1 199 ? -12.847 -3.505 11.402 1.00 93.00 199 SER A N 1
ATOM 1544 C CA . SER A 1 199 ? -13.722 -4.547 11.943 1.00 93.00 199 SER A CA 1
ATOM 1545 C C . SER A 1 199 ? -13.141 -5.183 13.208 1.00 93.00 199 SER A C 1
ATOM 1547 O O . SER A 1 199 ? -11.946 -5.086 13.475 1.00 93.00 199 SER A O 1
ATOM 1549 N N . ASP A 1 200 ? -13.974 -5.916 13.944 1.00 89.75 200 ASP A N 1
ATOM 1550 C CA . ASP A 1 200 ? -13.534 -6.719 15.092 1.00 89.75 200 ASP A CA 1
ATOM 1551 C C . ASP A 1 200 ? -12.835 -8.038 14.689 1.00 89.75 200 ASP A C 1
ATOM 1553 O O . ASP A 1 200 ? -12.447 -8.822 15.556 1.00 89.75 200 ASP A O 1
ATOM 1557 N N . THR A 1 201 ? -12.683 -8.310 13.386 1.00 88.56 201 THR A N 1
ATOM 1558 C CA . THR A 1 201 ? -11.980 -9.501 12.886 1.00 88.56 201 THR A CA 1
ATOM 1559 C C . THR A 1 201 ? -10.474 -9.290 13.018 1.00 88.56 201 THR A C 1
ATOM 1561 O O . THR A 1 201 ? -9.975 -8.365 12.375 1.00 88.56 201 THR A O 1
ATOM 1564 N N . PRO A 1 202 ? -9.729 -10.125 13.768 1.00 88.94 202 PRO A N 1
ATOM 1565 C CA . PRO A 1 202 ? -8.290 -9.940 13.946 1.00 88.94 202 PRO A CA 1
ATOM 1566 C C . PRO A 1 202 ? -7.530 -9.919 12.611 1.00 88.94 202 PRO A C 1
ATOM 1568 O O . PRO A 1 202 ? -7.666 -10.835 11.793 1.00 88.94 202 PRO A O 1
ATOM 1571 N N . ALA A 1 203 ? -6.720 -8.878 12.394 1.00 85.44 203 ALA A N 1
ATOM 1572 C CA . ALA A 1 203 ? -5.935 -8.730 11.171 1.00 85.44 203 ALA A CA 1
ATOM 1573 C C . ALA A 1 203 ? -4.699 -9.650 11.168 1.00 85.44 203 ALA A C 1
ATOM 1575 O O . ALA A 1 203 ? -3.974 -9.694 12.165 1.00 85.44 203 ALA A O 1
ATOM 1576 N N . PRO A 1 204 ? -4.394 -10.337 10.051 1.00 86.44 204 PRO A N 1
ATOM 1577 C CA . PRO A 1 204 ? -3.104 -10.994 9.876 1.00 86.44 204 PRO A CA 1
ATOM 1578 C C . PRO A 1 204 ? -1.990 -9.952 9.747 1.00 86.44 204 PRO A C 1
ATOM 1580 O O . PRO A 1 204 ? -2.192 -8.885 9.162 1.00 86.44 204 PRO A O 1
ATOM 1583 N N . ALA A 1 205 ? -0.793 -10.272 10.243 1.00 85.62 205 ALA A N 1
ATOM 1584 C CA . ALA A 1 205 ? 0.347 -9.355 10.221 1.00 85.62 205 ALA A CA 1
ATOM 1585 C C . ALA A 1 205 ? 0.706 -8.905 8.794 1.00 85.62 205 ALA A C 1
ATOM 1587 O O . ALA A 1 205 ? 0.995 -7.727 8.579 1.00 85.62 205 ALA A O 1
ATOM 1588 N N . GLY A 1 206 ? 0.583 -9.807 7.808 1.00 86.56 206 GLY A N 1
ATOM 1589 C CA . GLY A 1 206 ? 0.762 -9.521 6.379 1.00 86.56 206 GLY A CA 1
ATOM 1590 C C . GLY A 1 206 ? -0.044 -8.319 5.880 1.00 86.56 206 GLY A C 1
ATOM 1591 O O . GLY A 1 206 ? 0.407 -7.584 5.000 1.00 86.56 206 GLY A O 1
ATOM 1592 N N . LEU A 1 207 ? -1.215 -8.061 6.472 1.00 88.31 207 LEU A N 1
ATOM 1593 C CA . LEU A 1 207 ? -2.106 -6.985 6.044 1.00 88.31 207 LEU A CA 1
ATOM 1594 C C . LEU A 1 207 ? -1.516 -5.587 6.286 1.00 88.31 207 LEU A C 1
ATOM 1596 O O . LEU A 1 207 ? -1.835 -4.663 5.536 1.00 88.31 207 LEU A O 1
ATOM 1600 N N . LYS A 1 208 ? -0.588 -5.435 7.245 1.00 87.69 208 LYS A N 1
ATOM 1601 C CA . LYS A 1 208 ? 0.140 -4.172 7.474 1.00 87.69 208 LYS A CA 1
ATOM 1602 C C . LYS A 1 208 ? 0.862 -3.704 6.207 1.00 87.69 208 LYS A C 1
ATOM 1604 O O . LYS A 1 208 ? 0.885 -2.513 5.907 1.00 87.69 208 LYS A O 1
ATOM 1609 N N . CYS A 1 209 ? 1.396 -4.636 5.415 1.00 87.19 209 CYS A N 1
ATOM 1610 C CA . CYS A 1 209 ? 2.089 -4.323 4.165 1.00 87.19 209 CYS A CA 1
ATOM 1611 C C . CYS A 1 209 ? 1.152 -3.811 3.061 1.00 87.19 209 CYS A C 1
ATOM 1613 O O . CYS A 1 209 ? 1.612 -3.116 2.156 1.00 87.19 209 CYS A O 1
ATOM 1615 N N . ALA A 1 210 ? -0.136 -4.169 3.107 1.00 87.19 210 ALA A N 1
ATOM 1616 C CA . ALA A 1 210 ? -1.109 -3.790 2.084 1.00 87.19 210 ALA A CA 1
ATOM 1617 C C . ALA A 1 210 ? -1.645 -2.364 2.278 1.00 87.19 210 ALA A C 1
ATOM 1619 O O . ALA A 1 210 ? -1.987 -1.700 1.305 1.00 87.19 210 ALA A O 1
ATOM 1620 N N . PHE A 1 211 ? -1.662 -1.876 3.521 1.00 88.38 211 PHE A N 1
ATOM 1621 C CA . PHE A 1 211 ? -2.140 -0.537 3.874 1.00 88.38 211 PHE A CA 1
ATOM 1622 C C . PHE A 1 211 ? -0.996 0.382 4.308 1.00 88.38 211 PHE A C 1
ATOM 1624 O O . PHE A 1 211 ? -1.087 1.078 5.316 1.00 88.38 211 PHE A O 1
ATOM 1631 N N . TYR A 1 212 ? 0.100 0.370 3.543 1.00 89.12 212 TYR A N 1
ATOM 1632 C CA . TYR A 1 212 ? 1.235 1.288 3.708 1.00 89.12 212 TYR A CA 1
ATOM 1633 C C . TYR A 1 212 ? 1.846 1.309 5.121 1.00 89.12 212 TYR A C 1
ATOM 1635 O O . TYR A 1 212 ? 2.386 2.328 5.545 1.00 89.12 212 TYR A O 1
ATOM 1643 N N . GLY A 1 213 ? 1.782 0.197 5.856 1.00 89.19 213 GLY A N 1
ATOM 1644 C CA . GLY A 1 213 ? 2.317 0.083 7.213 1.00 89.19 213 GLY A CA 1
ATOM 1645 C C . GLY A 1 213 ? 1.352 0.505 8.321 1.00 89.19 213 GLY A C 1
ATOM 1646 O O . GLY A 1 213 ? 1.761 0.536 9.478 1.00 89.19 213 GLY A O 1
ATOM 1647 N N . LEU A 1 214 ? 0.093 0.818 8.001 1.00 90.94 214 LEU A N 1
ATOM 1648 C CA . LEU A 1 214 ? -0.903 1.176 9.006 1.00 90.94 214 LEU A CA 1
ATOM 1649 C C . LEU A 1 214 ? -1.165 -0.011 9.946 1.00 90.94 214 LEU A C 1
ATOM 1651 O O . LEU A 1 214 ? -1.649 -1.060 9.516 1.00 90.94 214 LEU A O 1
ATOM 1655 N N . ASP A 1 215 ? -0.860 0.168 11.232 1.00 88.12 215 ASP A N 1
ATOM 1656 C CA . ASP A 1 215 ? -1.074 -0.852 12.258 1.00 88.12 215 ASP A CA 1
ATOM 1657 C C . ASP A 1 215 ? -2.440 -0.654 12.929 1.00 88.12 215 ASP A C 1
ATOM 1659 O O . ASP A 1 215 ? -2.694 0.372 13.569 1.00 88.12 215 ASP A O 1
ATOM 1663 N N . VAL A 1 216 ? -3.335 -1.624 12.739 1.00 90.25 216 VAL A N 1
ATOM 1664 C CA . VAL A 1 216 ? -4.698 -1.652 13.285 1.00 90.25 216 VAL A CA 1
ATOM 1665 C C . VAL A 1 216 ? -5.035 -3.064 13.774 1.00 90.25 216 VAL A C 1
ATOM 1667 O O . VAL A 1 216 ? -4.566 -4.043 13.194 1.00 90.25 216 VAL A O 1
ATOM 1670 N N . PRO A 1 217 ? -5.866 -3.207 14.823 1.00 89.62 217 PRO A N 1
ATOM 1671 C CA . PRO A 1 217 ? -6.107 -4.509 15.450 1.00 89.62 217 PRO A CA 1
ATOM 1672 C C . PRO A 1 217 ? -6.994 -5.457 14.630 1.00 89.62 217 PRO A C 1
ATOM 1674 O O . PRO A 1 217 ? -7.081 -6.638 14.962 1.00 89.62 217 PRO A O 1
ATOM 1677 N N . GLY A 1 218 ? -7.659 -4.964 13.584 1.00 91.31 218 GLY A N 1
ATOM 1678 C CA . GLY A 1 218 ? -8.602 -5.755 12.807 1.00 91.31 218 GLY A CA 1
ATOM 1679 C C . GLY A 1 218 ? -8.585 -5.459 11.315 1.00 91.31 218 GLY A C 1
ATOM 1680 O O . GLY A 1 218 ? -7.863 -4.578 10.846 1.00 91.31 218 GLY A O 1
ATOM 1681 N N . VAL A 1 219 ? -9.360 -6.227 10.549 1.00 91.56 219 VAL A N 1
ATOM 1682 C CA . VAL A 1 219 ? -9.430 -6.070 9.092 1.00 91.56 219 VAL A CA 1
ATOM 1683 C C . VAL A 1 219 ? -10.061 -4.719 8.766 1.00 91.56 219 VAL A C 1
ATOM 1685 O O . VAL A 1 219 ? -11.184 -4.425 9.191 1.00 91.56 219 VAL A O 1
ATOM 1688 N N . LEU A 1 220 ? -9.324 -3.901 8.019 1.00 91.31 220 LEU A N 1
ATOM 1689 C CA . LEU A 1 220 ? -9.768 -2.602 7.534 1.00 91.31 220 LEU A CA 1
ATOM 1690 C C . LEU A 1 220 ? -10.842 -2.793 6.456 1.00 91.31 220 LEU A C 1
ATOM 1692 O O . LEU A 1 220 ? -10.648 -3.578 5.534 1.00 91.31 220 LEU A O 1
ATOM 1696 N N . THR A 1 221 ? -11.955 -2.065 6.558 1.00 91.88 221 THR A N 1
ATOM 1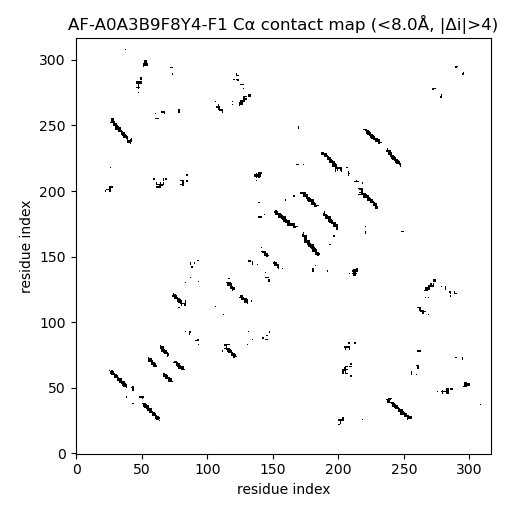697 C CA . THR A 1 221 ? -13.086 -2.134 5.611 1.00 91.88 221 THR A CA 1
ATOM 1698 C C . THR A 1 221 ? -13.268 -0.853 4.794 1.00 91.88 221 THR A C 1
ATOM 1700 O O . THR A 1 221 ? -13.830 -0.889 3.701 1.00 91.88 221 THR A O 1
ATOM 1703 N N . LYS A 1 222 ? -12.757 0.278 5.288 1.00 93.31 222 LYS A N 1
ATOM 1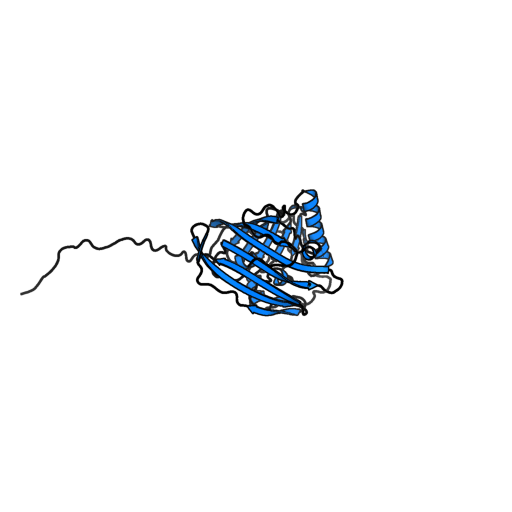704 C CA . LYS A 1 222 ? -12.649 1.543 4.547 1.00 93.31 222 LYS A CA 1
ATOM 1705 C C . LYS A 1 222 ? -11.458 2.343 5.062 1.00 93.31 222 LYS A C 1
ATOM 1707 O O . LYS A 1 222 ? -11.276 2.418 6.275 1.00 93.31 222 LYS A O 1
ATOM 1712 N N . CYS A 1 223 ? -10.657 2.930 4.176 1.00 93.12 223 CYS A N 1
ATOM 1713 C CA . CYS A 1 223 ? -9.512 3.775 4.531 1.00 93.12 223 CYS A CA 1
ATOM 1714 C C . CYS A 1 223 ? -9.547 5.066 3.729 1.00 93.12 223 CYS A C 1
ATOM 1716 O O . CYS A 1 223 ? -9.874 5.064 2.549 1.00 93.12 223 CYS A O 1
ATOM 1718 N N . ILE A 1 224 ? -9.175 6.167 4.356 1.00 93.50 224 ILE A N 1
ATOM 1719 C CA . ILE A 1 224 ? -8.952 7.446 3.710 1.00 93.50 224 ILE A CA 1
ATOM 1720 C C . ILE A 1 224 ? -7.580 7.926 4.154 1.00 93.50 224 ILE A C 1
ATOM 1722 O O . ILE A 1 224 ? -7.324 8.033 5.352 1.00 93.50 224 ILE A O 1
ATOM 1726 N N . ILE A 1 225 ? -6.726 8.239 3.187 1.00 93.62 225 ILE A N 1
ATOM 1727 C CA . ILE A 1 225 ? -5.381 8.758 3.406 1.00 93.62 225 ILE A CA 1
ATOM 1728 C C . ILE A 1 225 ? -5.284 10.091 2.679 1.00 93.62 225 ILE A C 1
ATOM 1730 O O . ILE A 1 225 ? -5.430 10.165 1.458 1.00 93.62 225 ILE A O 1
ATOM 1734 N N . LYS A 1 226 ? -5.030 11.148 3.441 1.00 92.50 226 LYS A N 1
ATOM 1735 C CA . LYS A 1 226 ? -4.659 12.466 2.929 1.00 92.50 226 LYS A CA 1
ATOM 1736 C C . LYS A 1 226 ? -3.184 12.675 3.212 1.00 92.50 226 LYS A C 1
ATOM 1738 O O . LYS A 1 226 ? -2.761 12.471 4.344 1.00 92.50 226 LYS A O 1
ATOM 1743 N N . TYR A 1 227 ? -2.434 13.099 2.207 1.00 90.69 227 TYR A N 1
ATOM 1744 C CA . TYR A 1 227 ? -1.025 13.435 2.346 1.00 90.69 227 TYR A CA 1
ATOM 1745 C C . TYR A 1 227 ? -0.767 14.881 1.935 1.00 90.69 227 TYR A C 1
ATOM 1747 O O . TYR A 1 227 ? -1.183 15.298 0.851 1.00 90.69 227 TYR A O 1
ATOM 1755 N N . ASP A 1 228 ? -0.039 15.599 2.786 1.00 87.31 228 ASP A N 1
ATOM 1756 C CA . ASP A 1 228 ? 0.496 16.934 2.537 1.00 87.31 228 ASP A CA 1
ATOM 1757 C C . ASP A 1 228 ? 1.996 16.971 2.880 1.00 87.31 228 ASP A C 1
ATOM 1759 O O . ASP A 1 228 ? 2.414 17.045 4.041 1.00 87.31 228 ASP A O 1
ATOM 1763 N N . GLY A 1 229 ? 2.817 16.903 1.836 1.00 80.81 229 GLY A N 1
ATOM 1764 C CA . GLY A 1 229 ? 4.267 17.073 1.881 1.00 80.81 229 GLY A CA 1
ATOM 1765 C C . GLY A 1 229 ? 4.728 18.517 1.661 1.00 80.81 229 GLY A C 1
ATOM 1766 O O . GLY A 1 229 ? 5.928 18.765 1.521 1.00 80.81 229 GLY A O 1
ATOM 1767 N N . GLY A 1 230 ? 3.798 19.471 1.585 1.00 75.44 230 GLY A N 1
ATOM 1768 C CA . GLY A 1 230 ? 4.061 20.872 1.302 1.00 75.44 230 GLY A CA 1
ATOM 1769 C C . GLY A 1 230 ? 4.404 21.162 -0.162 1.00 75.44 230 GLY A C 1
ATOM 1770 O O . GLY A 1 230 ? 4.127 20.396 -1.087 1.00 75.44 230 GLY A O 1
ATOM 1771 N N . HIS A 1 231 ? 5.011 22.328 -0.380 1.00 73.00 231 HIS A N 1
ATOM 1772 C CA . HIS A 1 231 ? 5.432 22.793 -1.699 1.00 73.00 231 HIS A CA 1
ATOM 1773 C C . HIS A 1 231 ? 6.945 22.667 -1.874 1.00 73.00 231 HIS A C 1
ATOM 1775 O O . HIS A 1 231 ? 7.722 23.214 -1.087 1.00 73.00 231 HIS A O 1
ATOM 1781 N N . VAL A 1 232 ? 7.377 22.029 -2.966 1.00 64.94 232 VAL A N 1
ATOM 1782 C CA . VAL A 1 232 ? 8.797 21.997 -3.337 1.00 64.94 232 VAL A CA 1
ATOM 1783 C C . VAL A 1 232 ? 9.155 23.317 -4.018 1.00 64.94 232 VAL A C 1
ATOM 1785 O O . VAL A 1 232 ? 8.933 23.518 -5.215 1.00 64.94 232 VAL A O 1
ATOM 1788 N N . SER A 1 233 ? 9.695 24.244 -3.225 1.00 51.78 233 SER A N 1
ATOM 1789 C CA . SER A 1 233 ? 10.019 25.613 -3.646 1.00 51.78 233 SER A CA 1
ATOM 1790 C C . SER A 1 233 ? 11.214 25.691 -4.602 1.00 51.78 233 SER A C 1
ATOM 1792 O O . SER A 1 233 ? 11.282 26.583 -5.450 1.00 51.78 233 SER A O 1
ATOM 1794 N N . THR A 1 234 ? 12.153 24.744 -4.526 1.00 51.25 234 THR A N 1
ATOM 1795 C CA . THR A 1 234 ? 13.322 24.707 -5.411 1.00 51.25 234 THR A CA 1
ATOM 1796 C C . THR A 1 234 ? 12.874 24.362 -6.831 1.00 51.25 234 THR A C 1
ATOM 1798 O O . THR A 1 234 ? 12.492 23.232 -7.074 1.00 51.25 234 THR A O 1
ATOM 1801 N N . MET A 1 235 ? 12.935 25.315 -7.769 1.00 47.19 235 MET A N 1
ATOM 1802 C CA . MET A 1 235 ? 12.491 25.197 -9.178 1.00 47.19 235 MET A CA 1
ATOM 1803 C C . MET A 1 235 ? 10.968 25.147 -9.436 1.00 47.19 235 MET A C 1
ATOM 1805 O O . MET A 1 235 ? 10.571 24.783 -10.539 1.00 47.19 235 MET A O 1
ATOM 1809 N N . SER A 1 236 ? 10.111 25.561 -8.487 1.00 51.50 236 SER A N 1
ATOM 1810 C CA . SER A 1 236 ? 8.639 25.626 -8.680 1.00 51.50 236 SER A CA 1
ATOM 1811 C C . SER A 1 236 ? 8.021 24.306 -9.170 1.00 51.50 236 SER A C 1
ATOM 1813 O O . SER A 1 236 ? 7.221 24.281 -10.104 1.00 51.50 236 SER A O 1
ATOM 1815 N N . ILE A 1 237 ? 8.442 23.187 -8.576 1.00 59.72 237 ILE A N 1
ATOM 1816 C CA . ILE A 1 237 ? 8.161 21.849 -9.118 1.00 59.72 237 ILE A CA 1
ATOM 1817 C C . ILE A 1 237 ? 6.725 21.392 -8.784 1.00 59.72 237 ILE A C 1
ATOM 1819 O O . ILE A 1 237 ? 6.162 20.554 -9.489 1.00 59.72 237 ILE A O 1
ATOM 1823 N N . GLY A 1 238 ? 6.092 22.033 -7.796 1.00 67.88 238 GLY A N 1
ATOM 1824 C CA . GLY A 1 238 ? 4.670 21.910 -7.484 1.00 67.88 238 GLY A CA 1
ATOM 1825 C C . GLY A 1 238 ? 4.404 21.375 -6.079 1.00 67.88 238 GLY A C 1
ATOM 1826 O O . GLY A 1 238 ? 5.316 21.199 -5.268 1.00 67.88 238 GLY A O 1
ATOM 1827 N N . GLU A 1 239 ? 3.126 21.154 -5.800 1.00 77.50 239 GLU A N 1
ATOM 1828 C CA . GLU A 1 239 ? 2.624 20.614 -4.538 1.00 77.50 239 GLU A CA 1
ATOM 1829 C C . GLU A 1 239 ? 2.918 19.114 -4.423 1.00 77.50 239 GLU A C 1
ATOM 1831 O O . GLU A 1 239 ? 2.748 18.371 -5.389 1.00 77.50 239 GLU A O 1
ATOM 1836 N N . MET A 1 240 ? 3.340 18.644 -3.253 1.00 80.38 240 MET A N 1
ATOM 1837 C CA . MET A 1 240 ? 3.442 17.220 -2.935 1.00 80.38 240 MET A CA 1
ATOM 1838 C C . MET A 1 240 ? 2.231 16.801 -2.113 1.00 80.38 240 MET A C 1
ATOM 1840 O O . MET A 1 240 ? 2.292 16.795 -0.891 1.00 80.38 240 MET A O 1
ATOM 1844 N N . SER A 1 241 ? 1.135 16.443 -2.771 1.00 84.50 241 SER A N 1
ATOM 1845 C CA . SER A 1 241 ? -0.076 16.020 -2.074 1.00 84.50 241 SER A CA 1
ATOM 1846 C C . SER A 1 241 ? -0.809 14.919 -2.815 1.00 84.50 241 SER A C 1
ATOM 1848 O O . SER A 1 241 ? -0.732 14.796 -4.045 1.00 84.50 241 SER A O 1
ATOM 1850 N N . PHE A 1 242 ? -1.510 14.092 -2.048 1.00 85.75 242 PHE A N 1
ATOM 1851 C CA . PHE A 1 242 ? -2.408 13.097 -2.607 1.00 85.75 242 PHE A CA 1
ATOM 1852 C C . PHE A 1 242 ? -3.574 12.789 -1.683 1.00 85.75 242 PHE A C 1
ATOM 1854 O O . PHE A 1 242 ? -3.547 13.043 -0.476 1.00 85.75 242 PHE A O 1
ATOM 1861 N N . TYR A 1 243 ? -4.582 12.177 -2.284 1.00 88.19 243 TYR A N 1
ATOM 1862 C CA . TYR A 1 243 ? -5.710 11.585 -1.605 1.00 88.19 243 TYR A CA 1
ATOM 1863 C C . TYR A 1 243 ? -5.962 10.187 -2.123 1.00 88.19 243 TYR A C 1
ATOM 1865 O O . TYR A 1 243 ? -6.025 9.977 -3.334 1.00 88.19 243 TYR A O 1
ATOM 1873 N N . ILE A 1 244 ? -6.148 9.260 -1.194 1.00 89.06 244 ILE A N 1
ATOM 1874 C CA . ILE A 1 244 ? -6.555 7.899 -1.495 1.00 89.06 244 ILE A CA 1
ATOM 1875 C C . ILE A 1 244 ? -7.760 7.571 -0.625 1.00 89.06 244 ILE A C 1
ATOM 1877 O O . ILE A 1 244 ? -7.704 7.683 0.598 1.00 89.06 244 ILE A O 1
ATOM 1881 N N . GLU A 1 245 ? -8.846 7.156 -1.258 1.00 89.62 245 GLU A N 1
ATOM 1882 C CA . GLU A 1 245 ? -9.993 6.537 -0.603 1.00 89.62 245 GLU A CA 1
ATOM 1883 C C . GLU A 1 245 ? -10.018 5.066 -1.003 1.00 89.62 245 GLU A C 1
ATOM 1885 O O . GLU A 1 245 ? -9.898 4.749 -2.177 1.00 89.62 245 GLU A O 1
ATOM 1890 N N . MET A 1 246 ? -10.132 4.165 -0.038 1.00 91.12 246 MET A N 1
ATOM 1891 C CA . MET A 1 246 ? -10.177 2.724 -0.249 1.00 91.12 246 MET A CA 1
ATOM 1892 C C . MET A 1 246 ? -11.469 2.192 0.341 1.00 91.12 246 MET A C 1
ATOM 1894 O O . MET A 1 246 ? -11.725 2.394 1.529 1.00 91.12 246 MET A O 1
ATOM 1898 N N . ASP A 1 247 ? -12.243 1.479 -0.464 1.00 89.81 247 ASP A N 1
ATOM 1899 C CA . ASP A 1 247 ? -13.480 0.834 -0.047 1.00 89.81 247 ASP A CA 1
ATOM 1900 C C . ASP A 1 247 ? -13.372 -0.671 -0.284 1.00 89.81 247 ASP A C 1
ATOM 1902 O O . ASP A 1 247 ? -13.254 -1.127 -1.423 1.00 89.81 247 ASP A O 1
ATOM 1906 N N . VAL A 1 248 ? -13.405 -1.455 0.798 1.00 91.81 248 VAL A N 1
ATOM 1907 C CA . VAL A 1 248 ? -13.478 -2.914 0.687 1.00 91.81 248 VAL A CA 1
ATOM 1908 C C . VAL A 1 248 ? -14.861 -3.284 0.184 1.00 91.81 248 VAL A C 1
ATOM 1910 O O . VAL A 1 248 ? -15.880 -2.923 0.771 1.00 91.81 248 VAL A O 1
ATOM 1913 N N . THR A 1 249 ? -14.888 -4.018 -0.919 1.00 91.94 249 THR A N 1
ATOM 1914 C CA . THR A 1 249 ? -16.122 -4.444 -1.579 1.00 91.94 249 THR A CA 1
ATOM 1915 C C . THR A 1 249 ? -16.492 -5.869 -1.200 1.00 91.94 249 THR A C 1
ATOM 1917 O O . THR A 1 249 ? -17.675 -6.214 -1.202 1.00 91.94 249 THR A O 1
ATOM 1920 N N . LYS A 1 250 ? -15.502 -6.701 -0.849 1.00 93.00 250 LYS A N 1
ATOM 1921 C CA . LYS A 1 250 ? -15.723 -8.097 -0.478 1.00 93.00 250 LYS A CA 1
ATOM 1922 C C . LYS A 1 250 ? -14.581 -8.658 0.362 1.00 93.00 250 LYS A C 1
ATOM 1924 O O . LYS A 1 250 ? -13.411 -8.386 0.114 1.00 93.00 250 LYS A O 1
ATOM 1929 N N . ILE A 1 251 ? -14.938 -9.492 1.335 1.00 92.12 251 ILE A N 1
ATOM 1930 C CA . ILE A 1 251 ? -14.006 -10.265 2.159 1.00 92.12 251 ILE A CA 1
ATOM 1931 C C . ILE A 1 251 ? -14.397 -11.734 2.021 1.00 92.12 251 ILE A C 1
ATOM 1933 O O . ILE A 1 251 ? -15.549 -12.099 2.250 1.00 92.12 251 ILE A O 1
ATOM 1937 N N . THR A 1 252 ? -13.446 -12.575 1.625 1.00 92.94 252 THR A N 1
ATOM 1938 C CA . THR A 1 252 ? -13.658 -14.011 1.429 1.00 92.94 252 THR A CA 1
ATOM 1939 C C . THR A 1 252 ? -12.640 -14.785 2.254 1.00 92.94 252 THR A C 1
ATOM 1941 O O . THR A 1 252 ? -11.482 -14.914 1.857 1.00 92.94 252 THR A O 1
ATOM 1944 N N . ALA A 1 253 ? -13.073 -15.325 3.394 1.00 92.25 253 ALA A N 1
ATOM 1945 C CA . ALA A 1 253 ? -12.253 -16.254 4.163 1.00 92.25 253 ALA A CA 1
ATOM 1946 C C . ALA A 1 253 ? -12.052 -17.550 3.363 1.00 92.25 253 ALA A C 1
ATOM 1948 O O . ALA A 1 253 ? -13.019 -18.152 2.885 1.00 92.25 253 ALA A O 1
ATOM 1949 N N . ARG A 1 254 ? -10.798 -17.973 3.197 1.00 94.19 254 ARG A N 1
ATOM 1950 C CA . ARG A 1 254 ? -10.443 -19.224 2.517 1.00 94.19 254 ARG A CA 1
ATOM 1951 C C . ARG A 1 254 ? -9.067 -19.690 2.955 1.00 94.19 254 ARG A C 1
ATOM 1953 O O . ARG A 1 254 ? -8.230 -18.877 3.316 1.00 94.19 254 ARG A O 1
ATOM 1960 N N . GLN A 1 255 ? -8.825 -20.989 2.830 1.00 93.38 255 GLN A N 1
ATOM 1961 C CA . GLN A 1 255 ? -7.469 -21.523 2.907 1.00 93.38 255 GLN A CA 1
ATOM 1962 C C . GLN A 1 255 ? -6.663 -21.019 1.700 1.00 93.38 255 GLN A C 1
ATOM 1964 O O . GLN A 1 255 ? -7.121 -21.107 0.554 1.00 93.38 255 GLN A O 1
ATOM 1969 N N .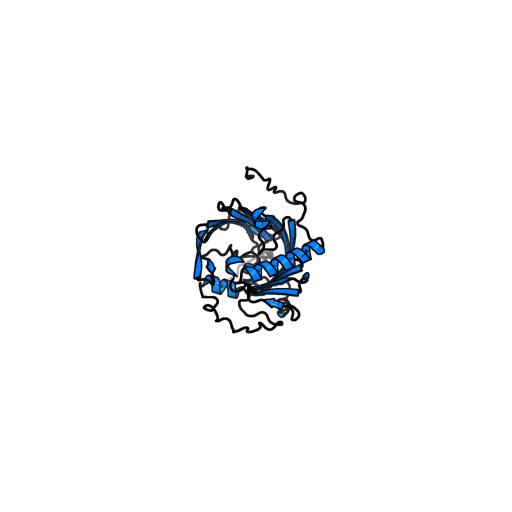 VAL A 1 256 ? -5.485 -20.469 1.963 1.00 94.12 256 VAL A N 1
ATOM 1970 C CA . VAL A 1 256 ? -4.587 -19.862 0.982 1.00 94.12 256 VAL A CA 1
ATOM 1971 C C . VAL A 1 256 ? -3.367 -20.761 0.791 1.00 94.12 256 VAL A C 1
ATOM 1973 O O . VAL A 1 256 ? -2.720 -21.204 1.750 1.00 94.12 256 VAL A O 1
ATOM 1976 N N . SER A 1 257 ? -3.033 -21.039 -0.470 1.00 93.88 257 SER A N 1
ATOM 1977 C CA . SER A 1 257 ? -1.838 -21.823 -0.787 1.00 93.88 257 SER A CA 1
ATOM 1978 C C . SER A 1 257 ? -0.581 -20.983 -0.582 1.00 93.88 257 SER A C 1
ATOM 1980 O O . SER A 1 257 ? -0.548 -19.807 -0.935 1.00 93.88 257 SER A O 1
ATOM 1982 N N . ASP A 1 258 ? 0.493 -21.595 -0.077 1.00 89.00 258 ASP A N 1
ATOM 1983 C CA . ASP A 1 258 ? 1.785 -20.907 0.034 1.00 89.00 258 ASP A CA 1
ATOM 1984 C C . ASP A 1 258 ? 2.340 -20.484 -1.337 1.00 89.00 258 ASP A C 1
ATOM 1986 O O . ASP A 1 258 ? 3.085 -19.507 -1.421 1.00 89.00 258 ASP A O 1
ATOM 1990 N N . ASP A 1 259 ? 1.930 -21.172 -2.407 1.00 90.75 259 ASP A N 1
ATOM 1991 C CA . ASP A 1 259 ? 2.328 -20.858 -3.780 1.00 90.75 259 ASP A CA 1
ATOM 1992 C C . ASP A 1 259 ? 1.764 -19.528 -4.291 1.00 90.75 259 ASP A C 1
ATOM 1994 O O . ASP A 1 259 ? 2.346 -18.931 -5.197 1.00 90.75 259 ASP A O 1
ATOM 1998 N N . GLU A 1 260 ? 0.674 -19.026 -3.701 1.00 93.31 260 GLU A N 1
ATOM 1999 C CA . GLU A 1 260 ? 0.107 -17.717 -4.057 1.00 93.31 260 GLU A CA 1
ATOM 2000 C C . GLU A 1 260 ? 1.051 -16.568 -3.677 1.00 93.31 260 GLU A C 1
ATOM 2002 O O . GLU A 1 260 ? 0.951 -15.477 -4.225 1.00 93.31 260 GLU A O 1
ATOM 2007 N N . PHE A 1 261 ? 2.031 -16.820 -2.806 1.00 91.69 261 PHE A N 1
ATOM 2008 C CA . PHE A 1 261 ? 3.028 -15.831 -2.413 1.00 91.69 261 PHE A CA 1
ATOM 2009 C C . PHE A 1 261 ? 4.336 -15.947 -3.199 1.00 91.69 261 PHE A C 1
ATOM 2011 O O . PHE A 1 261 ? 5.307 -15.276 -2.856 1.00 91.69 261 PHE A O 1
ATOM 2018 N N . ASN A 1 262 ? 4.409 -16.789 -4.232 1.00 89.00 262 ASN A N 1
ATOM 2019 C CA . ASN A 1 262 ? 5.621 -16.958 -5.029 1.00 89.00 262 ASN A CA 1
ATOM 2020 C C . ASN A 1 262 ? 5.661 -15.985 -6.211 1.00 89.00 262 ASN A C 1
ATOM 2022 O O . ASN A 1 262 ? 4.731 -15.889 -7.010 1.00 89.00 262 ASN A O 1
ATOM 2026 N N . VAL A 1 263 ? 6.798 -15.307 -6.381 1.00 89.19 263 VAL A N 1
ATOM 2027 C CA . VAL A 1 263 ? 7.076 -14.576 -7.624 1.00 89.19 263 VAL A CA 1
ATOM 2028 C C . VAL A 1 263 ? 7.286 -15.588 -8.761 1.00 89.19 263 VAL A C 1
ATOM 2030 O O . VAL A 1 263 ? 8.152 -16.464 -8.623 1.00 89.19 263 VAL A O 1
ATOM 2033 N N . PRO A 1 264 ? 6.555 -15.486 -9.891 1.00 90.00 264 PRO A N 1
ATOM 2034 C CA . PRO A 1 264 ? 6.654 -16.487 -10.945 1.00 90.00 264 PRO A CA 1
ATOM 2035 C C . PRO A 1 264 ? 8.042 -16.522 -11.599 1.00 90.00 264 PRO A C 1
ATOM 2037 O O . PRO A 1 264 ? 8.732 -15.505 -11.721 1.00 90.00 264 PRO A O 1
ATOM 2040 N N . SER A 1 265 ? 8.459 -17.714 -12.034 1.00 88.56 265 SER A N 1
ATOM 2041 C CA . SER A 1 265 ? 9.846 -17.966 -12.440 1.00 88.56 265 SER A CA 1
ATOM 2042 C C . SER A 1 265 ? 10.290 -17.227 -13.709 1.00 88.56 265 SER A C 1
ATOM 2044 O O . SER A 1 265 ? 11.483 -17.054 -13.946 1.00 88.56 265 SER A O 1
ATOM 2046 N N . ASP A 1 266 ? 9.334 -16.814 -14.543 1.00 90.94 266 ASP A N 1
ATOM 2047 C CA . ASP A 1 266 ? 9.550 -16.110 -15.808 1.00 90.94 266 ASP A CA 1
ATOM 2048 C C . ASP A 1 266 ? 9.776 -14.595 -15.644 1.00 90.94 266 ASP A C 1
ATOM 2050 O O . ASP A 1 266 ? 10.054 -13.908 -16.629 1.00 90.94 266 ASP A O 1
ATOM 2054 N N . TYR A 1 267 ? 9.698 -14.056 -14.421 1.00 91.69 267 TYR A N 1
ATOM 2055 C CA . TYR A 1 267 ? 9.855 -12.625 -14.160 1.00 91.69 267 TYR A CA 1
ATOM 2056 C C . TYR A 1 267 ? 11.303 -12.250 -13.860 1.00 91.69 267 TYR A C 1
ATOM 2058 O O . TYR A 1 267 ? 11.997 -12.871 -13.052 1.00 91.69 267 TYR A O 1
ATOM 2066 N N . LYS A 1 268 ? 11.760 -11.145 -14.457 1.00 92.38 268 LYS A N 1
ATOM 2067 C CA . LYS A 1 268 ? 13.084 -10.588 -14.171 1.00 92.38 268 LYS A CA 1
ATOM 2068 C C . LYS A 1 268 ? 13.020 -9.584 -13.021 1.00 92.38 268 LYS A C 1
ATOM 2070 O O . LYS A 1 268 ? 12.705 -8.412 -13.241 1.00 92.38 268 LYS A O 1
ATOM 2075 N N . ILE A 1 269 ? 13.385 -10.027 -11.820 1.00 91.19 269 ILE A N 1
ATOM 2076 C CA . ILE A 1 269 ? 13.432 -9.178 -10.621 1.00 91.19 269 ILE A CA 1
ATOM 2077 C C . ILE A 1 269 ? 14.808 -8.522 -10.479 1.00 91.19 269 ILE A C 1
ATOM 2079 O O . ILE A 1 269 ? 15.838 -9.194 -10.408 1.00 91.19 269 ILE A O 1
ATOM 2083 N N . SER A 1 270 ? 14.844 -7.189 -10.459 1.00 88.06 270 SER A N 1
ATOM 2084 C CA . SER A 1 270 ? 16.068 -6.422 -10.220 1.00 88.06 270 SER A CA 1
ATOM 2085 C C . SER A 1 270 ? 16.192 -6.037 -8.747 1.00 88.06 270 SER A C 1
ATOM 2087 O O . SER A 1 270 ? 15.250 -5.531 -8.149 1.00 88.06 270 SER A O 1
ATOM 2089 N N . LYS A 1 271 ? 17.397 -6.220 -8.193 1.00 83.69 271 LYS A N 1
ATOM 2090 C CA . LYS A 1 271 ? 17.773 -5.819 -6.824 1.00 83.69 271 LYS A CA 1
ATOM 2091 C C . LYS A 1 271 ? 18.325 -4.396 -6.728 1.00 83.69 271 LYS A C 1
ATOM 2093 O O . LYS A 1 271 ? 19.001 -4.042 -5.776 1.00 83.69 271 LYS A O 1
ATOM 2098 N N . SER A 1 272 ? 18.165 -3.598 -7.779 1.00 78.12 272 SER A N 1
ATOM 2099 C CA . SER A 1 272 ? 18.779 -2.270 -7.878 1.00 78.12 272 SER A CA 1
ATOM 2100 C C . SER A 1 272 ? 17.811 -1.165 -7.466 1.00 78.12 272 SER A C 1
ATOM 2102 O O . SER A 1 272 ? 17.878 -0.073 -8.019 1.00 78.12 272 SER A O 1
ATOM 2104 N N . SER A 1 273 ? 16.915 -1.433 -6.519 1.00 74.00 273 SER A N 1
ATOM 2105 C CA . SER A 1 273 ? 15.948 -0.447 -6.031 1.00 74.00 273 SER A CA 1
ATOM 2106 C C . SER A 1 273 ? 16.627 0.758 -5.381 1.00 74.00 273 SER A C 1
ATOM 2108 O O . SER A 1 273 ? 16.158 1.875 -5.538 1.00 74.00 273 SER A O 1
ATOM 2110 N N . ASN A 1 274 ? 17.807 0.589 -4.788 1.00 72.00 274 ASN A N 1
ATOM 2111 C CA . ASN A 1 274 ? 18.623 1.701 -4.286 1.00 72.00 274 ASN A CA 1
ATOM 2112 C C . ASN A 1 274 ? 19.283 2.556 -5.389 1.00 72.00 274 ASN A C 1
ATOM 2114 O O . ASN A 1 274 ? 19.939 3.557 -5.112 1.00 72.00 274 ASN A O 1
ATOM 2118 N N . ASN A 1 275 ? 19.116 2.194 -6.665 1.00 80.56 275 ASN A N 1
ATOM 2119 C CA . ASN A 1 275 ? 19.568 2.992 -7.798 1.00 80.56 275 ASN A CA 1
ATOM 2120 C C . ASN A 1 275 ? 18.389 3.757 -8.417 1.00 80.56 275 ASN A C 1
ATOM 2122 O O . ASN A 1 275 ? 17.548 3.178 -9.109 1.00 80.56 275 ASN A O 1
ATOM 2126 N N . ALA A 1 276 ? 18.388 5.082 -8.254 1.00 78.81 276 ALA A N 1
ATOM 2127 C CA . ALA A 1 276 ? 17.345 5.962 -8.781 1.00 78.81 276 ALA A CA 1
ATOM 2128 C C . ALA A 1 276 ? 17.093 5.785 -10.292 1.00 78.81 276 ALA A C 1
ATOM 2130 O O . ALA A 1 276 ? 15.944 5.783 -10.727 1.00 78.81 276 ALA A O 1
ATOM 2131 N N . PHE A 1 277 ? 18.132 5.569 -11.111 1.00 82.25 277 PHE A N 1
ATOM 2132 C CA . PHE A 1 277 ? 17.958 5.333 -12.551 1.00 82.25 277 PHE A CA 1
ATOM 2133 C C . PHE A 1 277 ? 17.298 3.986 -12.850 1.00 82.25 277 PHE A C 1
ATOM 2135 O O . PHE A 1 277 ? 16.538 3.884 -13.815 1.00 82.25 277 PHE A O 1
ATOM 2142 N N . ALA A 1 278 ? 17.577 2.957 -12.048 1.00 85.88 278 ALA A N 1
ATOM 2143 C CA . ALA A 1 278 ? 16.949 1.650 -12.198 1.00 85.88 278 ALA A CA 1
ATOM 2144 C C . ALA A 1 278 ? 15.460 1.707 -11.828 1.00 85.88 278 ALA A C 1
ATOM 2146 O O . ALA A 1 278 ? 14.641 1.270 -12.637 1.00 85.88 278 ALA A O 1
ATOM 2147 N N . LEU A 1 279 ? 15.112 2.331 -10.693 1.00 83.12 279 LEU A N 1
ATOM 2148 C CA . LEU A 1 279 ? 13.720 2.614 -10.312 1.00 83.12 279 LEU A CA 1
ATOM 2149 C C . LEU A 1 279 ? 12.998 3.390 -11.414 1.00 83.12 279 LEU A C 1
ATOM 2151 O O . LEU A 1 279 ? 11.931 2.997 -11.881 1.00 83.12 279 LEU A O 1
ATOM 2155 N N . MET A 1 280 ? 13.620 4.468 -11.887 1.00 85.81 280 MET A N 1
ATOM 2156 C CA . MET A 1 280 ? 13.040 5.319 -12.914 1.00 85.81 280 MET A CA 1
ATOM 2157 C C . MET A 1 280 ? 12.802 4.555 -14.224 1.00 85.81 280 MET A C 1
ATOM 2159 O O . MET A 1 280 ? 11.761 4.703 -14.859 1.00 85.81 280 MET A O 1
ATOM 2163 N N . LYS A 1 281 ? 13.754 3.712 -14.643 1.00 89.75 281 LYS A N 1
ATOM 2164 C CA . LYS A 1 281 ? 13.606 2.865 -15.835 1.00 89.75 281 LYS A CA 1
ATOM 2165 C C . LYS A 1 281 ? 12.492 1.835 -15.659 1.00 89.75 281 LYS A C 1
ATOM 2167 O O . LYS A 1 281 ? 11.749 1.596 -16.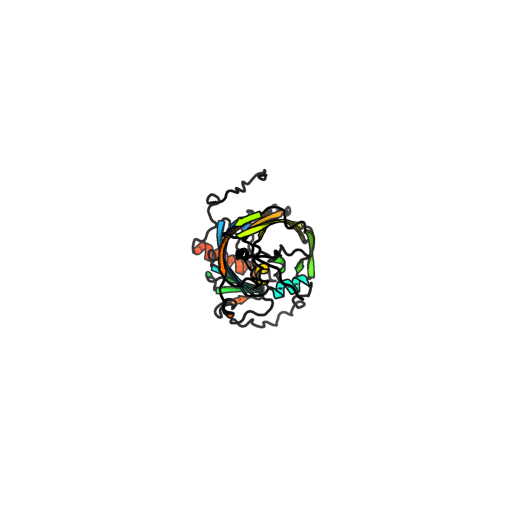608 1.00 89.75 281 LYS A O 1
ATOM 2172 N N . TYR A 1 282 ? 12.395 1.236 -14.476 1.00 90.50 282 TYR A N 1
ATOM 2173 C CA . TYR A 1 282 ? 11.374 0.251 -14.147 1.00 90.50 282 TYR A CA 1
ATOM 2174 C C . TYR A 1 282 ? 9.967 0.852 -14.257 1.00 90.50 282 TYR A C 1
ATOM 2176 O O . TYR A 1 282 ? 9.172 0.399 -15.080 1.00 90.50 282 TYR A O 1
ATOM 2184 N N . TYR A 1 283 ? 9.703 1.943 -13.538 1.00 89.19 283 TYR A N 1
ATOM 2185 C CA . TYR A 1 283 ? 8.388 2.582 -13.523 1.00 89.19 283 TYR A CA 1
ATOM 2186 C C . TYR A 1 283 ? 8.013 3.247 -14.852 1.00 89.19 283 TYR A C 1
ATOM 2188 O O . TYR A 1 283 ? 6.878 3.102 -15.304 1.00 89.19 283 TYR A O 1
ATOM 2196 N N . LYS A 1 284 ? 8.962 3.885 -15.554 1.00 88.81 284 LYS A N 1
ATOM 2197 C CA . LYS A 1 284 ? 8.720 4.371 -16.928 1.00 88.81 284 LYS A CA 1
ATOM 2198 C C . LYS A 1 284 ? 8.359 3.239 -17.889 1.00 88.81 284 LYS A C 1
ATOM 2200 O O . LYS A 1 284 ? 7.538 3.442 -18.779 1.00 88.81 284 LYS A O 1
ATOM 2205 N N . GLY A 1 285 ? 8.985 2.071 -17.734 1.00 91.19 285 GLY A N 1
ATOM 2206 C CA . GLY A 1 285 ? 8.671 0.884 -18.526 1.00 91.19 285 GLY A CA 1
ATOM 2207 C C . GLY A 1 285 ? 7.217 0.458 -18.345 1.00 91.19 285 GLY A C 1
ATOM 2208 O O . GLY A 1 285 ? 6.521 0.261 -19.337 1.00 91.19 285 GLY A O 1
ATOM 2209 N N . ILE A 1 286 ? 6.752 0.406 -17.095 1.00 92.00 286 ILE A N 1
ATOM 2210 C CA . ILE A 1 286 ? 5.361 0.072 -16.775 1.00 92.00 286 ILE A CA 1
ATOM 2211 C C . ILE A 1 286 ? 4.405 1.129 -17.329 1.00 92.00 286 ILE A C 1
ATOM 2213 O O . ILE A 1 286 ? 3.515 0.780 -18.099 1.00 92.00 286 ILE A O 1
ATOM 2217 N N . LYS A 1 287 ? 4.630 2.419 -17.031 1.00 87.88 287 LYS A N 1
ATOM 2218 C CA . LYS A 1 287 ? 3.805 3.532 -17.542 1.00 87.88 287 LYS A CA 1
ATOM 2219 C C . LYS A 1 287 ? 3.627 3.461 -19.063 1.00 87.88 287 LYS A C 1
ATOM 2221 O O . LYS A 1 287 ? 2.508 3.535 -19.557 1.00 87.88 287 LYS A O 1
ATOM 2226 N N . LYS A 1 288 ? 4.712 3.215 -19.805 1.00 89.00 288 LYS A N 1
ATOM 2227 C CA . LYS A 1 288 ? 4.669 3.069 -21.266 1.00 89.00 288 LYS A CA 1
ATOM 2228 C C . LYS A 1 288 ? 3.803 1.889 -21.725 1.00 89.00 288 LYS A C 1
ATOM 2230 O O . LYS A 1 288 ? 3.131 1.997 -22.747 1.00 89.00 288 LYS A O 1
ATOM 2235 N N . GLU A 1 289 ? 3.844 0.754 -21.029 1.00 92.12 289 GLU A N 1
ATOM 2236 C CA . GLU A 1 289 ? 2.994 -0.397 -21.365 1.00 92.12 289 GLU A CA 1
ATOM 2237 C C . GLU A 1 289 ? 1.522 -0.153 -21.022 1.00 92.12 289 GLU A C 1
ATOM 2239 O O . GLU A 1 289 ? 0.653 -0.525 -21.810 1.00 92.12 289 GLU A O 1
ATOM 2244 N N . LEU A 1 290 ? 1.237 0.524 -19.907 1.00 88.81 290 LEU A N 1
ATOM 2245 C CA . LEU A 1 290 ? -0.120 0.935 -19.538 1.00 88.81 290 LEU A CA 1
ATOM 2246 C C . LEU A 1 290 ? -0.717 1.886 -20.586 1.00 88.81 290 LEU A C 1
ATOM 2248 O O . LEU A 1 290 ? -1.805 1.630 -21.104 1.00 88.81 290 LEU A O 1
ATOM 2252 N N . GLU A 1 291 ? 0.041 2.907 -21.000 1.00 86.50 291 GLU A N 1
ATOM 2253 C CA . GLU A 1 291 ? -0.364 3.854 -22.047 1.00 86.50 291 GLU A CA 1
ATOM 2254 C C . GLU A 1 291 ? -0.685 3.156 -23.374 1.00 86.50 291 GLU A C 1
ATOM 2256 O O . GLU A 1 291 ? -1.723 3.427 -23.983 1.00 86.50 291 GLU A O 1
ATOM 2261 N N . LYS A 1 292 ? 0.169 2.220 -23.818 1.00 90.75 292 LYS A N 1
ATOM 2262 C CA . LYS A 1 292 ? -0.063 1.425 -25.039 1.00 90.75 292 LYS A CA 1
ATOM 2263 C C . LYS A 1 292 ? -1.354 0.616 -24.979 1.00 90.75 292 LYS A C 1
ATOM 2265 O O . LYS A 1 292 ? -1.977 0.382 -26.010 1.00 90.75 292 LYS A O 1
ATOM 2270 N N . ARG A 1 293 ? -1.724 0.159 -23.785 1.00 87.62 293 ARG A N 1
ATOM 2271 C CA . ARG A 1 293 ? -2.918 -0.655 -23.532 1.00 87.62 293 ARG A CA 1
ATOM 2272 C C . ARG A 1 293 ? -4.163 0.192 -23.281 1.00 87.62 293 ARG A C 1
ATOM 2274 O O . ARG A 1 293 ? -5.233 -0.366 -23.078 1.00 87.62 293 ARG A O 1
ATOM 2281 N N . GLY A 1 294 ? -4.037 1.519 -23.313 1.00 84.81 294 GLY A N 1
ATOM 2282 C CA . GLY A 1 294 ? -5.140 2.435 -23.047 1.00 84.81 294 GLY A CA 1
ATOM 2283 C C . GLY A 1 294 ? -5.541 2.502 -21.575 1.00 84.81 294 GLY A C 1
ATOM 2284 O O . GLY A 1 294 ? -6.567 3.106 -21.275 1.00 84.81 294 GLY A O 1
ATOM 2285 N N . VAL A 1 295 ? -4.738 1.935 -20.667 1.00 79.19 295 VAL A N 1
ATOM 2286 C CA . VAL A 1 295 ? -4.905 2.137 -19.227 1.00 79.19 295 VAL A CA 1
ATOM 2287 C C . VAL A 1 295 ? -4.438 3.556 -18.937 1.00 79.19 295 VAL A C 1
ATOM 2289 O O . VAL A 1 295 ? -3.244 3.855 -18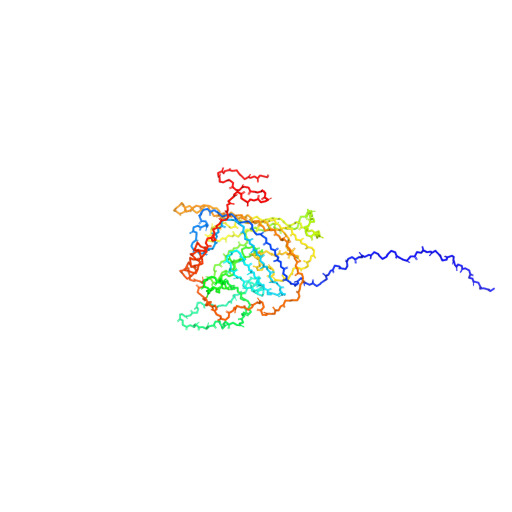.900 1.00 79.19 295 VAL A O 1
ATOM 2292 N N . LYS A 1 296 ? -5.407 4.458 -18.843 1.00 67.00 296 LYS A N 1
ATOM 2293 C CA . LYS A 1 296 ? -5.213 5.855 -18.473 1.00 67.00 296 LYS A CA 1
ATOM 2294 C C . LYS A 1 296 ? -5.879 6.068 -17.129 1.00 67.00 296 LYS A C 1
ATOM 2296 O O . LYS A 1 296 ? -6.839 5.369 -16.809 1.00 67.00 296 LYS A O 1
ATOM 2301 N N . GLY A 1 297 ? -5.387 7.056 -16.390 1.00 58.62 297 GLY A N 1
ATOM 2302 C CA . GLY A 1 297 ? -6.102 7.522 -15.217 1.00 58.62 297 GLY A CA 1
ATOM 2303 C C . GLY A 1 297 ? -7.567 7.808 -15.537 1.00 58.62 297 GLY A C 1
ATOM 2304 O O . GLY A 1 297 ? -7.880 8.307 -16.623 1.00 58.62 297 GLY A O 1
ATOM 2305 N N . GLY A 1 298 ? -8.445 7.395 -14.627 1.00 51.19 298 GLY A N 1
ATOM 2306 C CA . GLY A 1 298 ? -9.883 7.564 -14.740 1.00 51.19 298 GLY A CA 1
ATOM 2307 C C . GLY A 1 298 ? -10.266 9.035 -14.884 1.00 51.19 298 GLY A C 1
ATOM 2308 O O . GLY A 1 298 ? -9.532 9.944 -14.490 1.00 51.19 298 GLY A O 1
ATOM 2309 N N . ASP A 1 299 ? -11.437 9.276 -15.468 1.00 49.12 299 ASP A N 1
ATOM 2310 C CA . ASP A 1 299 ? -12.008 10.616 -15.490 1.00 49.12 299 ASP A CA 1
ATOM 2311 C C . ASP A 1 299 ? -12.268 11.076 -14.045 1.00 49.12 299 ASP A C 1
ATOM 2313 O O . ASP A 1 299 ? -12.956 10.393 -13.284 1.00 49.12 299 ASP A O 1
ATOM 2317 N N . LYS A 1 300 ? -11.753 12.259 -13.681 1.00 50.16 300 LYS A N 1
ATOM 2318 C CA . LYS A 1 300 ? -11.980 12.913 -12.378 1.00 50.16 300 LYS A CA 1
ATOM 2319 C C . LYS A 1 300 ? -13.473 13.095 -12.060 1.00 50.16 300 LYS A C 1
ATOM 2321 O O . LYS A 1 300 ? -13.818 13.372 -10.914 1.00 50.16 300 LYS A O 1
ATOM 2326 N N . SER A 1 301 ? -14.343 12.992 -13.070 1.00 43.31 301 SER A N 1
ATOM 2327 C CA . SER A 1 301 ? -15.801 13.087 -12.956 1.00 43.31 301 SER A CA 1
ATOM 2328 C C . SER A 1 301 ? -16.491 11.800 -12.473 1.00 43.31 301 SER A C 1
ATOM 2330 O O . SER A 1 301 ? -17.628 11.864 -12.007 1.00 43.31 301 SER A O 1
ATOM 2332 N N . GLN A 1 302 ? -15.829 10.638 -12.537 1.00 43.06 302 GLN A N 1
ATOM 2333 C CA . GLN A 1 302 ? -16.398 9.359 -12.107 1.00 43.06 302 GLN A CA 1
ATOM 2334 C C . GLN A 1 302 ? -16.048 9.072 -10.643 1.00 43.06 302 GLN A C 1
ATOM 2336 O O . GLN A 1 302 ? -15.174 8.270 -10.332 1.00 43.06 302 GLN A O 1
ATOM 2341 N N . LYS A 1 303 ? -16.772 9.729 -9.733 1.00 46.34 303 LYS A N 1
ATOM 2342 C CA . LYS A 1 303 ? -16.904 9.308 -8.332 1.00 46.34 303 LYS A CA 1
ATOM 2343 C C . LYS A 1 303 ? -18.339 8.852 -8.091 1.00 46.34 303 LYS A C 1
ATOM 2345 O O . LYS A 1 303 ? -19.268 9.637 -8.254 1.00 46.34 303 LYS A O 1
ATOM 2350 N N . SER A 1 304 ? -18.523 7.604 -7.666 1.00 43.19 304 SER A N 1
ATOM 2351 C CA . SER A 1 304 ? -19.762 7.160 -7.010 1.00 43.19 304 SER A CA 1
ATOM 2352 C C . SER A 1 304 ? -19.853 7.674 -5.563 1.00 43.19 304 SER A C 1
ATOM 2354 O O . SER A 1 304 ? -20.939 7.687 -4.988 1.00 43.19 304 SER A O 1
ATOM 2356 N N . THR A 1 305 ? -18.742 8.155 -4.990 1.00 39.94 305 THR A N 1
ATOM 2357 C CA . THR A 1 305 ? -18.643 8.680 -3.621 1.00 39.94 305 THR A CA 1
ATOM 2358 C C . THR A 1 305 ? -17.928 10.039 -3.621 1.00 39.94 305 THR A C 1
ATOM 2360 O O . THR A 1 305 ? -16.728 10.162 -3.876 1.00 39.94 305 THR A O 1
ATOM 2363 N N . GLY A 1 306 ? -18.704 11.109 -3.425 1.00 40.03 306 GLY A N 1
ATOM 2364 C CA . GLY A 1 306 ? -18.270 12.498 -3.576 1.00 40.03 306 GLY A CA 1
ATOM 2365 C C . GLY A 1 306 ? -17.123 12.906 -2.649 1.00 40.03 306 GLY A C 1
ATOM 2366 O O . GLY A 1 306 ? -17.306 12.982 -1.445 1.00 40.03 306 GLY A O 1
ATOM 2367 N N . VAL A 1 307 ? -15.973 13.227 -3.249 1.00 40.53 307 VAL A N 1
ATOM 2368 C CA . VAL A 1 307 ? -14.983 14.208 -2.773 1.00 40.53 307 VAL A CA 1
ATOM 2369 C C . VAL A 1 307 ? -14.307 14.766 -4.026 1.00 40.53 307 VAL A C 1
ATOM 2371 O O . VAL A 1 307 ? -13.599 14.043 -4.727 1.00 40.53 307 VAL A O 1
ATOM 2374 N N . HIS A 1 308 ? -14.558 16.034 -4.339 1.00 41.31 308 HIS A N 1
ATOM 2375 C CA . HIS A 1 308 ? -13.852 16.757 -5.390 1.00 41.31 308 HIS A CA 1
ATOM 2376 C C . HIS A 1 308 ? -12.632 17.435 -4.770 1.00 41.31 308 HIS A C 1
ATOM 2378 O O . HIS A 1 308 ? -12.777 18.315 -3.936 1.00 41.31 308 HIS A O 1
ATOM 2384 N N . TYR A 1 309 ? -11.429 17.096 -5.227 1.00 43.59 309 TYR A N 1
ATOM 2385 C CA . TYR A 1 309 ? -10.303 18.017 -5.080 1.00 43.59 309 TYR A CA 1
ATOM 2386 C C . TYR A 1 309 ? -10.412 18.998 -6.227 1.00 43.59 309 TYR A C 1
ATOM 2388 O O . TYR A 1 309 ? -9.888 18.750 -7.319 1.00 43.59 309 TYR A O 1
ATOM 2396 N N . LYS A 1 310 ? -11.160 20.081 -6.025 1.00 36.81 310 LYS A N 1
ATOM 2397 C CA . LYS A 1 310 ? -10.966 21.217 -6.905 1.00 36.81 310 LYS A CA 1
ATOM 2398 C C . LYS A 1 310 ? -9.724 21.949 -6.415 1.00 36.81 310 LYS A C 1
ATOM 2400 O O . LYS A 1 310 ? -9.673 22.476 -5.314 1.00 36.81 310 LYS A O 1
ATOM 2405 N N . THR A 1 311 ? -8.716 21.884 -7.273 1.00 39.31 311 THR A N 1
ATOM 2406 C CA . THR A 1 311 ? -7.657 22.874 -7.439 1.00 39.31 311 THR A CA 1
ATOM 2407 C C . THR A 1 311 ? -8.156 24.280 -7.102 1.00 39.31 311 THR A C 1
ATOM 2409 O O . THR A 1 311 ? -9.226 24.669 -7.574 1.00 39.31 311 THR A O 1
ATOM 2412 N N . ASP A 1 312 ? -7.333 25.010 -6.350 1.00 35.19 312 ASP A N 1
ATOM 2413 C CA . ASP A 1 312 ? -7.481 26.410 -5.934 1.00 35.19 312 ASP A CA 1
ATOM 2414 C C . ASP A 1 312 ? -8.321 26.656 -4.665 1.00 35.19 312 ASP A C 1
ATOM 2416 O O . ASP A 1 312 ? -9.394 27.250 -4.698 1.00 35.19 312 ASP A O 1
ATOM 2420 N N . GLY A 1 313 ? -7.743 26.313 -3.510 1.00 33.47 313 GLY A N 1
ATOM 2421 C CA . GLY A 1 313 ? -7.757 27.243 -2.376 1.00 33.47 313 GLY A CA 1
ATOM 2422 C C . GLY A 1 313 ? -8.763 27.048 -1.245 1.00 33.47 313 GLY A C 1
ATOM 2423 O O . GLY A 1 313 ? -8.650 27.794 -0.280 1.00 33.47 313 GLY A O 1
ATOM 2424 N N . GLU A 1 314 ? -9.669 26.072 -1.267 1.00 29.45 314 GLU A N 1
ATOM 2425 C CA . GLU A 1 314 ? -10.526 25.786 -0.104 1.00 29.45 314 GLU A CA 1
ATOM 2426 C C . GLU A 1 314 ? -10.700 24.271 0.083 1.00 29.45 314 GLU A C 1
ATOM 2428 O O . GLU A 1 314 ? -11.091 23.550 -0.832 1.00 29.45 314 GLU A O 1
ATOM 2433 N N . TRP A 1 315 ? -10.338 23.784 1.273 1.00 40.75 315 TRP A N 1
ATOM 2434 C CA . TRP A 1 315 ? -10.575 22.409 1.705 1.00 40.75 315 TRP A CA 1
ATOM 2435 C C . TRP A 1 315 ? -12.032 22.298 2.158 1.00 40.75 315 TRP A C 1
ATOM 2437 O O . TRP A 1 315 ? -12.441 23.058 3.036 1.00 40.75 315 TRP A O 1
ATOM 2447 N N . ASP A 1 316 ? -12.800 21.356 1.607 1.00 30.78 316 ASP A N 1
ATOM 2448 C CA . ASP A 1 316 ? -14.131 21.052 2.144 1.00 30.78 316 ASP A CA 1
ATOM 2449 C C . ASP A 1 316 ? -13.991 20.499 3.576 1.00 30.78 316 ASP A C 1
ATOM 2451 O O . ASP A 1 316 ? -13.272 19.519 3.817 1.00 30.78 316 ASP A O 1
ATOM 2455 N N . ILE A 1 317 ? -14.658 21.194 4.506 1.00 31.02 317 ILE A N 1
ATOM 2456 C CA . ILE A 1 317 ? -14.795 20.902 5.943 1.00 31.02 317 ILE A CA 1
ATOM 2457 C C . ILE A 1 317 ? -15.840 19.804 6.145 1.00 31.02 317 ILE A C 1
ATOM 2459 O O . ILE A 1 317 ? -16.933 19.921 5.544 1.00 31.02 317 ILE A O 1
#

pLDDT: mean 76.21, std 21.55, range [24.66, 97.81]

Nearest PDB structures (foldseek):
  5elj-assembly3_A  TM=5.259E-01  e=1.181E+00  synthetic construct
  5elu-assembly1_A  TM=4.222E-01  e=3.701E+00  synthetic construct
  9eag-assembly1_A  TM=2.687E-01  e=2.977E+00  Homo sapiens
  6yxw-assembly2_D  TM=3.723E-01  e=7.924E+00  Homo sapiens

Radius of gyration: 23.41 Å; Cα contacts (8 Å, |Δi|>4): 666; chains: 1; bounding box: 74×65×86 Å

Mean predicted aligned error: 11.26 Å

Solvent-accessible surface area (backbone atoms only — not comparable to full-atom values): 17800 Å² total; per-residue (Å²): 135,85,91,82,84,89,78,84,86,70,94,74,88,71,84,79,71,80,68,75,76,75,68,85,62,60,50,36,22,40,39,35,28,40,35,43,35,42,60,27,75,35,54,49,66,41,53,70,46,82,62,55,36,26,72,38,45,36,39,36,38,34,51,54,39,34,21,29,38,34,33,71,65,78,42,30,37,36,34,36,26,26,60,33,53,54,36,52,72,70,67,47,78,89,73,72,77,86,72,65,94,80,78,84,73,77,80,62,57,67,54,61,58,87,44,34,32,35,41,34,28,68,89,72,40,35,30,36,39,32,46,73,49,40,52,77,62,26,68,46,39,96,48,59,36,69,43,79,88,70,53,64,26,43,54,74,45,78,59,62,39,80,55,94,51,68,48,76,55,91,93,34,67,14,42,30,29,42,32,34,47,22,33,40,47,97,89,38,54,41,38,30,43,41,40,35,30,27,29,86,50,35,43,30,55,8,52,26,67,76,53,29,27,43,85,63,79,19,43,71,46,33,40,36,42,38,39,46,46,50,67,46,70,80,85,70,60,39,46,41,36,38,38,38,39,36,41,53,76,46,78,47,81,43,93,72,64,77,68,70,50,38,51,61,62,86,43,51,67,38,80,48,50,93,34,67,67,52,36,27,52,52,28,46,51,47,48,54,53,34,52,76,70,65,54,63,57,42,62,91,82,77,58,99,67,92,75,83,84,61,84,83,89,70,82,90,127

Secondary structure (DSSP, 8-state):
------------------------SPP-EEEEEEEEEEE-HHHHH-TTS---SEEEEEEEEEETTEEEEEETTTTEEEEEETHHHHHHHTT---S-S---TT------TTSPPTT-EEEEETTTTEEEE-GGGHHHH-TT-SS-EE-TTS-EE-EEEE--EEEEEEEEETTEEEEEEEEEEEEEETTEEEEEEEEEEEEEEEPPGGGGGTTTT---SEEEEEEEEEEEEEEETTTT-EEEEEEEEEEEEEEEE----GGGGPPPTT-EEE--TT-HHHHHHHHHHHHHHHHHTT--PPPTT--SS-----SSS----

Sequence (317 aa):
MIKKVIFALMWIIGFSASVSAQSTEVFEGEIELETFENYSDYIKKMPNSIYFDGVHKIRIIVKGDKMHLIDETTKCHTIADAGLVDKLLKGEDTGTSPRKRGSLGAHNAGSTAEYAYVHYCEHTKTGMDLTENAPLMLPLLQQDLKYADGMTSPLSTNTFAATSTTKDILDTSCKMYEGDINHTMGGMYQNYHVKAYVSDTPAPAGLKCAFYGLDVPGVLTKCIIKYDGGHVSTMSIGEMSFYIEMDVTKITARQVSDDEFNVPSDYKISKSSNNAFALMKYYKGIKKELEKRGVKGGDKSQKSTGVHYKTDGEWDI